Protein AF-A0ABD3C8X4-F1 (afdb_monomer)

Structure (mmCIF, N/CA/C/O backbone):
data_AF-A0ABD3C8X4-F1
#
_entry.id   AF-A0ABD3C8X4-F1
#
loop_
_atom_site.group_PDB
_atom_site.id
_atom_site.type_symbol
_atom_site.label_atom_id
_atom_site.label_alt_id
_atom_site.label_comp_id
_atom_site.label_asym_id
_atom_site.label_entity_id
_atom_site.label_seq_id
_atom_site.pdbx_PDB_ins_code
_atom_site.Cartn_x
_atom_site.Cartn_y
_atom_site.Cartn_z
_atom_site.occupancy
_atom_site.B_iso_or_equiv
_atom_site.auth_seq_id
_atom_site.auth_comp_id
_atom_site.auth_asym_id
_atom_site.auth_atom_id
_atom_site.pdbx_PDB_model_num
ATOM 1 N N . MET A 1 1 ? -15.526 -36.546 -41.611 1.00 39.72 1 MET A N 1
ATOM 2 C CA . MET A 1 1 ? -14.646 -37.709 -41.888 1.00 39.72 1 MET A CA 1
ATOM 3 C C . MET A 1 1 ? -13.532 -37.271 -42.832 1.00 39.72 1 MET A C 1
ATOM 5 O O . MET A 1 1 ? -13.665 -36.203 -43.408 1.00 39.72 1 MET A O 1
ATOM 9 N N . VAL A 1 2 ? -12.502 -38.110 -42.999 1.00 38.94 2 VAL A N 1
ATOM 10 C CA . VAL A 1 2 ? -11.299 -37.899 -43.833 1.00 38.94 2 VAL A CA 1
ATOM 11 C C . VAL A 1 2 ? -10.292 -36.884 -43.275 1.00 38.94 2 VAL A C 1
ATOM 13 O O . VAL A 1 2 ? -10.418 -35.677 -43.443 1.00 38.94 2 VAL A O 1
ATOM 16 N N . SER A 1 3 ? -9.233 -37.443 -42.691 1.00 33.84 3 SER A N 1
ATOM 17 C CA . SER A 1 3 ? -7.871 -36.890 -42.701 1.00 33.84 3 SER A CA 1
ATOM 18 C C . SER A 1 3 ? -7.003 -37.802 -43.598 1.00 33.84 3 SER A C 1
ATOM 20 O O . SER A 1 3 ? -7.493 -38.834 -44.058 1.00 33.84 3 SER A O 1
ATOM 22 N N . PRO A 1 4 ? -5.698 -37.522 -43.733 1.00 48.41 4 PRO A N 1
ATOM 23 C CA . PRO A 1 4 ? -5.059 -36.716 -44.772 1.00 48.41 4 PRO A CA 1
ATOM 24 C C . PRO A 1 4 ? -4.587 -37.585 -45.969 1.00 48.41 4 PRO A C 1
ATOM 26 O O . PRO A 1 4 ? -5.035 -38.717 -46.139 1.00 48.41 4 PRO A O 1
ATOM 29 N N . PRO A 1 5 ? -3.621 -37.107 -46.774 1.00 41.44 5 PRO A N 1
ATOM 30 C CA . PRO A 1 5 ? -2.381 -37.895 -46.843 1.00 41.44 5 PRO A CA 1
ATOM 31 C C . PRO A 1 5 ? -1.089 -37.061 -46.738 1.00 41.44 5 PRO A C 1
ATOM 33 O O . PRO A 1 5 ? -1.055 -35.875 -47.053 1.00 41.44 5 PRO A O 1
ATOM 36 N N . GLN A 1 6 ? 0.001 -37.715 -46.327 1.00 32.09 6 GLN A N 1
ATOM 37 C CA . GLN A 1 6 ? 1.368 -37.174 -46.374 1.00 32.09 6 GLN A CA 1
ATOM 38 C C . GLN A 1 6 ? 2.098 -37.582 -47.668 1.00 32.09 6 GLN A C 1
ATOM 40 O O . GLN A 1 6 ? 1.707 -38.539 -48.336 1.00 32.09 6 GLN A O 1
ATOM 45 N N . LYS A 1 7 ? 3.242 -36.942 -47.950 1.00 36.59 7 LYS A N 1
ATOM 46 C CA . LYS A 1 7 ? 4.326 -37.517 -48.766 1.00 36.59 7 LYS A CA 1
ATOM 47 C C . LYS A 1 7 ? 5.664 -37.442 -48.018 1.00 36.59 7 LYS A C 1
ATOM 49 O O . LYS A 1 7 ? 5.887 -36.526 -47.233 1.00 36.59 7 LYS A O 1
ATOM 54 N N . LYS A 1 8 ? 6.533 -38.428 -48.265 1.00 30.86 8 LYS A N 1
ATOM 55 C CA . LYS A 1 8 ? 7.880 -38.603 -47.688 1.00 30.86 8 LYS A CA 1
ATOM 56 C C . LYS A 1 8 ? 8.899 -38.881 -48.804 1.00 30.86 8 LYS A C 1
ATOM 58 O O . LYS A 1 8 ? 8.509 -39.432 -49.827 1.00 30.86 8 LYS A O 1
ATOM 63 N N . ALA A 1 9 ? 10.177 -38.633 -48.486 1.00 32.84 9 ALA A N 1
ATOM 64 C CA . ALA A 1 9 ? 11.399 -39.049 -49.200 1.00 32.84 9 ALA A CA 1
ATOM 65 C C . ALA A 1 9 ? 11.636 -38.450 -50.613 1.00 32.84 9 ALA A C 1
ATOM 67 O O . ALA A 1 9 ? 10.690 -38.135 -51.325 1.00 32.84 9 ALA A O 1
ATOM 68 N N . GLY A 1 10 ? 12.886 -38.275 -51.071 1.00 26.75 10 GLY A N 1
ATOM 69 C CA . GLY A 1 10 ? 14.173 -38.356 -50.348 1.00 26.75 10 GLY A CA 1
ATOM 70 C C . GLY A 1 10 ? 15.381 -38.685 -51.249 1.00 26.75 10 GLY A C 1
ATOM 71 O O . GLY A 1 10 ? 15.196 -39.320 -52.283 1.00 26.75 10 GLY A O 1
ATOM 72 N N . THR A 1 11 ? 16.607 -38.378 -50.777 1.00 25.50 11 THR A N 1
ATOM 73 C CA . THR A 1 11 ? 17.927 -38.812 -51.343 1.00 25.50 11 THR A CA 1
ATOM 74 C C . THR A 1 11 ? 18.277 -38.218 -52.741 1.00 25.50 11 THR A C 1
ATOM 76 O O . THR A 1 11 ? 17.381 -37.747 -53.428 1.00 25.50 11 THR A O 1
ATOM 79 N N . THR A 1 12 ? 19.529 -38.095 -53.234 1.00 28.03 12 THR A N 1
ATOM 80 C CA . THR A 1 12 ? 20.873 -38.575 -52.799 1.00 28.03 12 THR A CA 1
ATOM 81 C C . THR A 1 12 ? 22.020 -37.691 -53.369 1.00 28.03 12 THR A C 1
ATOM 83 O O . THR A 1 12 ? 21.928 -37.308 -54.526 1.00 28.03 12 THR A O 1
ATOM 86 N N . THR A 1 13 ? 23.102 -37.493 -52.591 1.00 26.25 13 THR A N 1
ATOM 87 C CA . THR A 1 13 ? 24.562 -37.467 -52.942 1.00 26.25 13 THR A CA 1
ATOM 88 C C . THR A 1 13 ? 25.177 -36.561 -54.044 1.00 26.25 13 THR A C 1
ATOM 90 O O . THR A 1 13 ? 24.629 -36.389 -55.124 1.00 26.25 13 THR A O 1
ATOM 93 N N . GLY A 1 14 ? 26.412 -36.083 -53.779 1.00 29.19 14 GLY A N 1
ATOM 94 C CA . GLY A 1 14 ? 27.345 -35.440 -54.731 1.00 29.19 14 GLY A CA 1
ATOM 95 C C . GLY A 1 14 ? 28.196 -34.331 -54.078 1.00 29.19 14 GLY A C 1
ATOM 96 O O . GLY A 1 14 ? 27.887 -33.158 -54.232 1.00 29.19 14 GLY A O 1
ATOM 97 N N . GLU A 1 15 ? 29.087 -34.621 -53.125 1.00 25.77 15 GLU A N 1
ATOM 98 C CA . GLU A 1 15 ? 30.525 -34.914 -53.341 1.00 25.77 15 GLU A CA 1
ATOM 99 C C . GLU A 1 15 ? 31.323 -33.897 -54.188 1.00 25.77 15 GLU A C 1
ATOM 101 O O . GLU A 1 15 ? 31.248 -33.881 -55.414 1.00 25.77 15 GLU A O 1
ATOM 106 N N . THR A 1 16 ? 32.216 -33.138 -53.538 1.00 31.73 16 THR A N 1
ATOM 107 C CA . THR A 1 16 ? 33.576 -32.834 -54.043 1.00 31.73 16 THR A CA 1
ATOM 108 C C . THR A 1 16 ? 34.483 -32.389 -52.881 1.00 31.73 16 THR A C 1
ATOM 110 O O . THR A 1 16 ? 33.986 -32.026 -51.817 1.00 31.73 16 THR A O 1
ATOM 113 N N . SER A 1 17 ? 35.809 -32.469 -53.049 1.00 28.47 17 SER A N 1
ATOM 114 C CA . SER A 1 17 ? 36.800 -32.354 -51.962 1.00 28.47 17 SER A CA 1
ATOM 115 C C . SER A 1 17 ? 37.916 -31.347 -52.270 1.00 28.47 17 SER A C 1
ATOM 117 O O . SER A 1 17 ? 38.268 -31.156 -53.433 1.00 28.47 17 SER A O 1
ATOM 119 N N . ALA A 1 18 ? 38.507 -30.755 -51.226 1.00 30.53 18 ALA A N 1
ATOM 120 C CA . ALA A 1 18 ? 39.785 -30.041 -51.275 1.00 30.53 18 ALA A CA 1
ATOM 121 C C . ALA A 1 18 ? 40.502 -30.129 -49.910 1.00 30.53 18 ALA A C 1
ATOM 123 O O . ALA A 1 18 ? 39.885 -29.887 -48.874 1.00 30.53 18 ALA A O 1
ATOM 124 N N . VAL A 1 19 ? 41.796 -30.480 -49.905 1.00 29.28 19 VAL A N 1
ATOM 125 C CA . VAL A 1 19 ? 42.615 -30.700 -48.692 1.00 29.28 19 VAL A CA 1
ATOM 126 C C . VAL A 1 19 ? 44.039 -30.165 -48.886 1.00 29.28 19 VAL A C 1
ATOM 128 O O . VAL A 1 19 ? 44.680 -30.507 -49.873 1.00 29.28 19 VAL A O 1
ATOM 131 N N . LEU A 1 20 ? 44.526 -29.398 -47.902 1.00 29.61 20 LEU A N 1
ATOM 132 C CA . LEU A 1 20 ? 45.904 -28.936 -47.624 1.00 29.61 20 LEU A CA 1
ATOM 133 C C . LEU A 1 20 ? 45.929 -28.621 -46.100 1.00 29.61 20 LEU A C 1
ATOM 135 O O . LEU A 1 20 ? 44.932 -28.101 -45.607 1.00 29.61 20 LEU A O 1
ATOM 139 N N . GLY A 1 21 ? 46.922 -28.924 -45.249 1.00 26.14 21 GLY A N 1
ATOM 140 C CA . GLY A 1 21 ? 48.323 -29.345 -45.439 1.00 26.14 21 GLY A CA 1
ATOM 141 C C . GLY A 1 21 ? 49.260 -28.126 -45.514 1.00 26.14 21 GLY A C 1
ATOM 142 O O . GLY A 1 21 ? 49.023 -27.284 -46.370 1.00 26.14 21 GLY A O 1
ATOM 143 N N . VAL A 1 22 ? 50.329 -27.938 -44.717 1.00 28.88 22 VAL A N 1
ATOM 144 C CA . VAL A 1 22 ? 51.009 -28.692 -43.615 1.00 28.88 22 VAL A CA 1
ATOM 145 C C . VAL A 1 22 ? 51.893 -27.671 -42.815 1.00 28.88 22 VAL A C 1
ATOM 147 O O . VAL A 1 22 ? 51.936 -26.520 -43.238 1.00 28.88 22 VAL A O 1
ATOM 150 N N . SER A 1 23 ? 52.632 -27.896 -41.707 1.00 29.44 23 SER A N 1
ATOM 151 C CA . SER A 1 23 ? 52.991 -29.030 -40.807 1.00 29.44 23 SER A CA 1
ATOM 152 C C . SER A 1 23 ? 53.651 -28.495 -39.504 1.00 29.44 23 SER A C 1
ATOM 154 O O . SER A 1 23 ? 54.233 -27.413 -39.532 1.00 29.44 23 SER A O 1
ATOM 156 N N . GLU A 1 24 ? 53.676 -29.268 -38.407 1.00 32.03 24 GLU A N 1
ATOM 157 C CA . GLU A 1 24 ? 54.537 -29.024 -37.216 1.00 32.03 24 GLU A CA 1
ATOM 158 C C . GLU A 1 24 ? 55.990 -29.531 -37.396 1.00 32.03 24 GLU A C 1
ATOM 160 O O . GLU A 1 24 ? 56.228 -30.394 -38.246 1.00 32.03 24 GLU A O 1
ATOM 165 N N . PRO A 1 25 ? 56.946 -29.084 -36.547 1.00 34.16 25 PRO A N 1
ATOM 166 C CA . PRO A 1 25 ? 57.976 -30.005 -36.033 1.00 34.16 25 PRO A CA 1
ATOM 167 C C . PRO A 1 25 ? 58.397 -29.799 -34.547 1.00 34.16 25 PRO A C 1
ATOM 169 O O . PRO A 1 25 ? 59.289 -29.024 -34.224 1.00 34.16 25 PRO A O 1
ATOM 172 N N . ASN A 1 26 ? 57.735 -30.554 -33.668 1.00 27.44 26 ASN A N 1
ATOM 173 C CA . ASN A 1 26 ? 58.174 -31.321 -32.478 1.00 27.44 26 ASN A CA 1
ATOM 174 C C . ASN A 1 26 ? 59.618 -31.234 -31.849 1.00 27.44 26 ASN A C 1
ATOM 176 O O . ASN A 1 26 ? 60.624 -31.188 -32.547 1.00 27.44 26 ASN A O 1
ATOM 180 N N . VAL A 1 27 ? 59.669 -31.482 -30.518 1.00 32.84 27 VAL A N 1
ATOM 181 C CA . VAL A 1 27 ? 60.781 -31.899 -29.594 1.00 32.84 27 VAL A CA 1
ATOM 182 C C . VAL A 1 27 ? 61.947 -30.935 -29.241 1.00 32.84 27 VAL A C 1
ATOM 184 O O . VAL A 1 27 ? 62.769 -30.613 -30.088 1.00 32.84 27 VAL A O 1
ATOM 187 N N . VAL A 1 28 ? 62.124 -30.625 -27.935 1.00 30.61 28 VAL A N 1
ATOM 188 C CA . VAL A 1 28 ? 63.294 -30.981 -27.060 1.00 30.61 28 VAL A CA 1
ATOM 189 C C . VAL A 1 28 ? 63.218 -30.302 -25.672 1.00 30.61 28 VAL A C 1
ATOM 191 O O . VAL A 1 28 ? 62.901 -29.124 -25.550 1.00 30.61 28 VAL A O 1
ATOM 194 N N . ALA A 1 29 ? 63.562 -31.061 -24.624 1.00 29.02 29 ALA A N 1
ATOM 195 C CA . ALA A 1 29 ? 63.853 -30.642 -23.240 1.00 29.02 29 ALA A CA 1
ATOM 196 C C . ALA A 1 29 ? 64.729 -31.745 -22.575 1.00 29.02 29 ALA A C 1
ATOM 198 O O . ALA A 1 29 ? 64.872 -32.801 -23.203 1.00 29.02 29 ALA A O 1
ATOM 199 N N . PRO A 1 30 ? 65.254 -31.622 -21.329 1.00 40.75 30 PRO A N 1
ATOM 200 C CA . PRO A 1 30 ? 65.302 -30.469 -20.409 1.00 40.75 30 PRO A CA 1
ATOM 201 C C . PRO A 1 30 ? 66.716 -30.179 -19.818 1.00 40.75 30 PRO A C 1
ATOM 203 O O . PRO A 1 30 ? 67.586 -31.043 -19.866 1.00 40.75 30 PRO A O 1
ATOM 206 N N . SER A 1 31 ? 66.906 -29.051 -19.107 1.00 29.66 31 SER A N 1
ATOM 207 C CA . SER A 1 31 ? 67.766 -29.008 -17.894 1.00 29.66 31 SER A CA 1
ATOM 208 C C . SER A 1 31 ? 67.660 -27.706 -17.072 1.00 29.66 31 SER A C 1
ATOM 210 O O . SER A 1 31 ? 68.007 -26.635 -17.554 1.00 29.66 31 SER A O 1
ATOM 212 N N . THR A 1 32 ? 67.267 -27.855 -15.805 1.00 32.66 32 THR A N 1
ATOM 213 C CA . THR A 1 32 ? 67.817 -27.205 -14.591 1.00 32.66 32 THR A CA 1
ATOM 214 C C . THR A 1 32 ? 68.312 -25.743 -14.639 1.00 32.66 32 THR A C 1
ATOM 216 O O . THR A 1 32 ? 69.424 -25.463 -15.077 1.00 32.66 32 THR A O 1
ATOM 219 N N . GLY A 1 33 ? 67.563 -24.849 -13.984 1.00 28.03 33 GLY A N 1
ATOM 220 C CA . GLY A 1 33 ? 67.981 -23.515 -13.526 1.00 28.03 33 GLY A CA 1
ATOM 221 C C . GLY A 1 33 ? 67.036 -23.043 -12.410 1.00 28.03 33 GLY A C 1
ATOM 222 O O . GLY A 1 33 ? 65.872 -23.444 -12.411 1.00 28.03 33 GLY A O 1
ATOM 223 N N . ALA A 1 34 ? 67.523 -22.281 -11.425 1.00 31.03 34 ALA A N 1
ATOM 224 C CA . ALA A 1 34 ? 66.772 -21.961 -10.203 1.00 31.03 34 ALA A CA 1
ATOM 225 C C . ALA A 1 34 ? 66.267 -20.507 -10.146 1.00 31.03 34 ALA A C 1
ATOM 227 O O . ALA A 1 34 ? 66.869 -19.617 -10.731 1.00 31.03 34 ALA A O 1
ATOM 228 N N . GLU A 1 35 ? 65.174 -20.331 -9.397 1.00 38.91 35 GLU A N 1
ATOM 229 C CA . GLU A 1 35 ? 64.702 -19.109 -8.725 1.00 38.91 35 GLU A CA 1
ATOM 230 C C . GLU A 1 35 ? 64.926 -17.737 -9.390 1.00 38.91 35 GLU A C 1
ATOM 232 O O . GLU A 1 35 ? 65.924 -17.072 -9.145 1.00 38.91 35 GLU A O 1
ATOM 237 N N . GLU A 1 36 ? 63.856 -17.198 -9.981 1.00 31.64 36 GLU A N 1
ATOM 238 C CA . GLU A 1 36 ? 63.389 -15.866 -9.575 1.00 31.64 36 GLU A CA 1
ATOM 239 C C . GLU A 1 36 ? 61.850 -15.842 -9.563 1.00 31.64 36 GLU A C 1
ATOM 241 O O . GLU A 1 36 ? 61.196 -16.189 -10.547 1.00 31.64 36 GLU A O 1
ATOM 246 N N . ARG A 1 37 ? 61.246 -15.505 -8.415 1.00 34.03 37 ARG A N 1
ATOM 247 C CA . ARG A 1 37 ? 59.791 -15.323 -8.280 1.00 34.03 37 ARG A CA 1
ATOM 248 C C . ARG A 1 37 ? 59.473 -13.833 -8.309 1.00 34.03 37 ARG A C 1
ATOM 250 O O . ARG A 1 37 ? 59.252 -13.232 -7.258 1.00 34.03 37 ARG A O 1
ATOM 257 N N . GLU A 1 38 ? 59.437 -13.245 -9.502 1.00 39.41 38 GLU A N 1
ATOM 258 C CA . GLU A 1 38 ? 58.856 -11.910 -9.651 1.00 39.41 38 GLU A CA 1
ATOM 259 C C . GLU A 1 38 ? 57.397 -11.912 -9.174 1.00 39.41 38 GLU A C 1
ATOM 261 O O . GLU A 1 38 ? 56.619 -12.837 -9.428 1.00 39.41 38 GLU A O 1
ATOM 266 N N . ASN A 1 39 ? 57.038 -10.880 -8.413 1.00 37.00 39 ASN A N 1
ATOM 267 C CA . ASN A 1 39 ? 55.759 -10.824 -7.721 1.00 37.00 39 ASN A CA 1
ATOM 268 C C . ASN A 1 39 ? 54.648 -10.415 -8.691 1.00 37.00 39 ASN A C 1
ATOM 270 O O . ASN A 1 39 ? 54.599 -9.262 -9.118 1.00 37.00 39 ASN A O 1
ATOM 274 N N . LEU A 1 40 ? 53.709 -11.326 -8.963 1.00 37.19 40 LEU A N 1
ATOM 275 C CA . LEU A 1 40 ? 52.413 -10.969 -9.544 1.00 37.19 40 LEU A CA 1
ATOM 276 C C . LEU A 1 40 ? 51.725 -9.940 -8.625 1.00 37.19 40 LEU A C 1
ATOM 278 O O . LEU A 1 40 ? 51.455 -10.260 -7.462 1.00 37.19 40 LEU A O 1
ATOM 282 N N . PRO A 1 41 ? 51.461 -8.707 -9.093 1.00 36.91 41 PRO A N 1
ATOM 283 C CA . PRO A 1 41 ? 50.957 -7.660 -8.225 1.00 36.91 41 PRO A CA 1
ATOM 284 C C . PRO A 1 41 ? 49.465 -7.846 -7.951 1.00 36.91 41 PRO A C 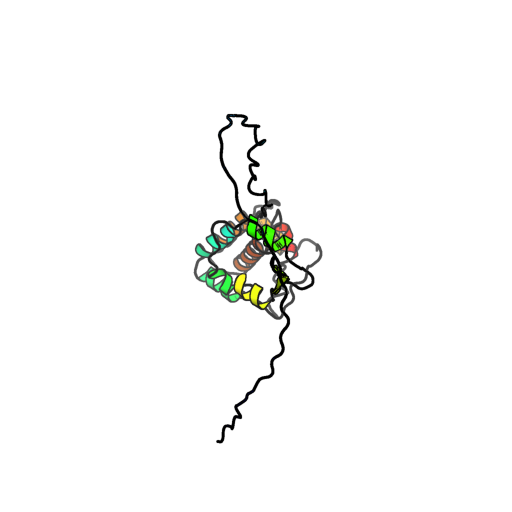1
ATOM 286 O O . PRO A 1 41 ? 48.641 -7.666 -8.839 1.00 36.91 41 PRO A O 1
ATOM 289 N N . VAL A 1 42 ? 49.162 -8.082 -6.673 1.00 41.88 42 VAL A N 1
ATOM 290 C CA . VAL A 1 42 ? 47.869 -7.836 -6.016 1.00 41.88 42 VAL A CA 1
ATOM 291 C C . VAL A 1 42 ? 46.689 -8.665 -6.540 1.00 41.88 42 VAL A C 1
ATOM 293 O O . VAL A 1 42 ? 46.173 -8.468 -7.634 1.00 41.88 42 VAL A O 1
ATOM 296 N N . ASP A 1 43 ? 46.191 -9.528 -5.652 1.00 40.97 43 ASP A N 1
ATOM 297 C CA . ASP A 1 43 ? 44.842 -10.095 -5.686 1.00 40.97 43 ASP A CA 1
ATOM 298 C C . ASP A 1 43 ? 43.807 -9.005 -6.025 1.00 40.97 43 ASP A C 1
ATOM 300 O O . ASP A 1 43 ? 43.504 -8.140 -5.194 1.00 40.97 43 ASP A O 1
ATOM 304 N N . VAL A 1 44 ? 43.295 -9.012 -7.265 1.00 40.22 44 VAL A N 1
ATOM 305 C CA . VAL A 1 44 ? 42.207 -8.120 -7.687 1.00 40.22 44 VAL A CA 1
ATOM 306 C C . VAL A 1 44 ? 40.938 -8.628 -7.029 1.00 40.22 44 VAL A C 1
ATOM 308 O O . VAL A 1 44 ? 40.129 -9.352 -7.610 1.00 40.22 44 VAL A O 1
ATOM 311 N N . LYS A 1 45 ? 40.786 -8.211 -5.777 1.00 36.41 45 LYS A N 1
ATOM 312 C CA . LYS A 1 45 ? 39.595 -8.379 -4.973 1.00 36.41 45 LYS A CA 1
ATOM 313 C C . LYS A 1 45 ? 38.450 -7.650 -5.673 1.00 36.41 45 LYS A C 1
ATOM 315 O O . LYS A 1 45 ? 38.247 -6.453 -5.473 1.00 36.41 45 LYS A O 1
ATOM 320 N N . VAL A 1 46 ? 37.721 -8.383 -6.513 1.00 45.56 46 VAL A N 1
ATOM 321 C CA . VAL A 1 46 ? 36.451 -7.942 -7.091 1.00 45.56 46 VAL A CA 1
ATOM 322 C C . VAL A 1 46 ? 35.469 -7.805 -5.931 1.00 45.56 46 VAL A C 1
ATOM 324 O O . VAL A 1 46 ? 34.802 -8.762 -5.537 1.00 45.56 46 VAL A O 1
ATOM 327 N N . GLU A 1 47 ? 35.442 -6.614 -5.329 1.00 45.34 47 GLU A N 1
ATOM 328 C CA . GLU A 1 47 ? 34.377 -6.200 -4.420 1.00 45.34 47 GLU A CA 1
ATOM 329 C C . GLU A 1 47 ? 33.046 -6.452 -5.141 1.00 45.34 47 GLU A C 1
ATOM 331 O O . GLU A 1 47 ? 32.845 -5.910 -6.229 1.00 45.34 47 GLU A O 1
ATOM 336 N N . PRO A 1 48 ? 32.161 -7.312 -4.606 1.00 49.66 48 PRO A N 1
ATOM 337 C CA . PRO A 1 48 ? 31.004 -7.794 -5.347 1.00 49.66 48 PRO A CA 1
ATOM 338 C C . PRO A 1 48 ? 30.063 -6.624 -5.617 1.00 49.66 48 PRO A C 1
ATOM 340 O O . PRO A 1 48 ? 29.466 -6.091 -4.676 1.00 49.66 48 PRO A O 1
ATOM 343 N N . ASP A 1 49 ? 29.960 -6.241 -6.895 1.00 53.44 49 ASP A N 1
ATOM 344 C CA . ASP A 1 49 ? 29.571 -4.896 -7.318 1.00 53.44 49 ASP A CA 1
ATOM 345 C C . ASP A 1 49 ? 28.423 -4.292 -6.504 1.00 53.44 49 ASP A C 1
ATOM 347 O O . ASP A 1 49 ? 27.383 -4.917 -6.223 1.00 53.44 49 ASP A O 1
ATOM 351 N N . ALA A 1 50 ? 28.613 -3.018 -6.154 1.00 64.31 50 ALA A N 1
ATOM 352 C CA . ALA A 1 50 ? 27.711 -2.222 -5.330 1.00 64.31 50 ALA A CA 1
ATOM 353 C C . ALA A 1 50 ? 26.425 -1.808 -6.079 1.00 64.31 50 ALA A C 1
ATOM 355 O O . ALA A 1 50 ? 25.970 -0.671 -5.960 1.00 64.31 50 ALA A O 1
ATOM 356 N N . LEU A 1 51 ? 25.834 -2.761 -6.817 1.00 63.41 51 LEU A N 1
ATOM 357 C CA . LEU A 1 51 ? 24.492 -2.745 -7.394 1.00 63.41 51 LEU A CA 1
ATOM 358 C C . LEU A 1 51 ? 23.544 -1.964 -6.476 1.00 63.41 51 LEU A C 1
ATOM 360 O O . LEU A 1 51 ? 23.320 -2.407 -5.335 1.00 63.41 51 LEU A O 1
ATOM 364 N N . PRO A 1 52 ? 23.018 -0.812 -6.936 1.00 81.25 52 PRO A N 1
ATOM 365 C CA . PRO A 1 52 ? 22.167 0.031 -6.120 1.00 81.25 52 PRO A CA 1
ATOM 366 C C . PRO A 1 52 ? 20.951 -0.735 -5.593 1.00 81.25 52 PRO A C 1
ATOM 368 O O . PRO A 1 52 ? 20.499 -1.728 -6.161 1.00 81.25 52 PRO A O 1
ATOM 371 N N . SER A 1 53 ? 20.426 -0.286 -4.455 1.00 82.50 53 SER A N 1
ATOM 372 C CA . SER A 1 53 ? 19.298 -0.933 -3.783 1.00 82.50 53 SER A CA 1
ATOM 373 C C . SER A 1 53 ? 18.108 0.011 -3.709 1.00 82.50 53 SER A C 1
ATOM 375 O O . SER A 1 53 ? 18.210 1.135 -3.210 1.00 82.50 53 SER A O 1
ATOM 377 N N . LEU A 1 54 ? 16.952 -0.457 -4.184 1.00 81.00 54 LEU A N 1
ATOM 378 C CA . LEU A 1 54 ? 15.719 0.317 -4.143 1.00 81.00 54 LEU A CA 1
ATOM 379 C C . LEU A 1 54 ? 15.267 0.527 -2.689 1.00 81.00 54 LEU A C 1
ATOM 381 O O . LEU A 1 54 ? 14.886 -0.416 -1.994 1.00 81.00 54 LEU A O 1
ATOM 385 N N . ARG A 1 55 ? 15.259 1.784 -2.233 1.00 71.25 55 ARG A N 1
ATOM 386 C CA . ARG A 1 55 ? 14.727 2.168 -0.917 1.00 71.25 55 ARG A CA 1
ATOM 387 C C . ARG A 1 55 ? 13.264 2.595 -1.023 1.00 71.25 55 ARG A C 1
ATOM 389 O O . ARG A 1 55 ? 12.976 3.783 -1.172 1.00 71.25 55 ARG A O 1
ATOM 396 N N . SER A 1 56 ? 12.331 1.652 -0.874 1.00 66.38 56 SER A N 1
ATOM 397 C CA . SER A 1 56 ? 10.937 2.030 -0.603 1.00 66.38 56 SER A CA 1
ATOM 398 C C . SER A 1 56 ? 10.840 2.768 0.737 1.00 66.38 56 SER A C 1
ATOM 400 O O . SER A 1 56 ? 11.449 2.361 1.728 1.00 66.38 56 SER A O 1
ATOM 402 N N . ARG A 1 57 ? 10.065 3.859 0.781 1.00 61.53 57 ARG A N 1
ATOM 403 C CA . ARG A 1 57 ? 9.861 4.654 2.008 1.00 61.53 57 ARG A CA 1
ATOM 404 C C . ARG A 1 57 ? 8.719 4.113 2.868 1.00 61.53 57 ARG A C 1
ATOM 406 O O . ARG A 1 57 ? 8.709 4.350 4.074 1.00 61.53 57 ARG A O 1
ATOM 413 N N . ASN A 1 58 ? 7.768 3.415 2.246 1.00 64.12 58 ASN A N 1
ATOM 414 C CA . ASN A 1 58 ? 6.575 2.865 2.880 1.00 64.12 58 ASN A CA 1
ATOM 415 C C . ASN A 1 58 ? 6.618 1.331 2.780 1.00 64.12 58 ASN A C 1
ATOM 417 O O . ASN A 1 58 ? 6.847 0.755 1.716 1.00 64.12 58 ASN A O 1
ATOM 421 N N . SER A 1 59 ? 6.459 0.656 3.919 1.00 68.56 59 SER A N 1
ATOM 422 C CA . SER A 1 59 ? 6.609 -0.798 4.004 1.00 68.56 59 SER A CA 1
ATOM 423 C C . SER A 1 59 ? 5.348 -1.492 3.498 1.00 68.56 59 SER A C 1
ATOM 425 O O . SER A 1 59 ? 4.331 -1.500 4.189 1.00 68.56 59 SER A O 1
ATOM 427 N N . TRP A 1 60 ? 5.438 -2.125 2.325 1.00 75.25 60 TRP A N 1
ATOM 428 C CA . TRP A 1 60 ? 4.372 -2.971 1.773 1.00 75.25 60 TRP A CA 1
ATOM 429 C C . TRP A 1 60 ? 3.942 -4.038 2.786 1.00 75.25 60 TRP A C 1
ATOM 431 O O . TRP A 1 60 ? 2.754 -4.182 3.065 1.00 75.25 60 TRP A O 1
ATOM 441 N N . ALA A 1 61 ? 4.908 -4.696 3.436 1.00 79.06 61 ALA A N 1
ATOM 442 C CA . ALA A 1 61 ? 4.650 -5.666 4.498 1.00 79.06 61 ALA A CA 1
ATOM 443 C C . ALA A 1 61 ? 3.778 -5.100 5.639 1.00 79.06 61 ALA A C 1
ATOM 445 O O . ALA A 1 61 ? 2.939 -5.820 6.163 1.00 79.06 61 ALA A O 1
ATOM 446 N N . ALA A 1 62 ? 3.892 -3.814 5.999 1.00 80.81 62 ALA A N 1
ATOM 447 C CA . ALA A 1 62 ? 3.034 -3.222 7.031 1.00 80.81 62 ALA A CA 1
ATOM 448 C C . ALA A 1 62 ? 1.552 -3.135 6.616 1.00 80.81 62 ALA A C 1
ATOM 450 O O . ALA A 1 62 ? 0.685 -3.211 7.485 1.00 80.81 62 ALA A O 1
ATOM 451 N N . LEU A 1 63 ? 1.254 -3.007 5.316 1.00 85.56 63 LEU A N 1
ATOM 452 C CA . LEU A 1 63 ? -0.108 -3.150 4.797 1.00 85.56 63 LEU A CA 1
ATOM 453 C C . LEU A 1 63 ? -0.528 -4.624 4.823 1.00 85.56 63 LEU A C 1
ATOM 455 O O . LEU A 1 63 ? -1.528 -4.951 5.454 1.00 85.56 63 LEU A O 1
ATOM 459 N N . PHE A 1 64 ? 0.247 -5.517 4.203 1.00 86.44 64 PHE A N 1
ATOM 460 C CA . PHE A 1 64 ? -0.139 -6.925 4.045 1.00 86.44 64 PHE A CA 1
ATOM 461 C C . PHE A 1 64 ? -0.271 -7.693 5.365 1.00 86.44 64 PHE A C 1
ATOM 463 O O . PHE A 1 64 ? -1.186 -8.501 5.486 1.00 86.44 64 PHE A O 1
ATOM 470 N N . GLN A 1 65 ? 0.547 -7.405 6.384 1.00 86.50 65 GLN A N 1
ATOM 471 C CA . GLN A 1 65 ? 0.332 -7.967 7.724 1.00 86.50 65 GLN A CA 1
ATOM 472 C C . GLN A 1 65 ? -1.001 -7.474 8.317 1.00 86.50 65 GLN A C 1
ATOM 474 O O . GLN A 1 65 ? -1.791 -8.285 8.782 1.00 86.50 65 GLN A O 1
ATOM 479 N N . SER A 1 66 ? -1.347 -6.187 8.166 1.00 87.81 66 SER A N 1
ATOM 480 C CA . SER A 1 66 ? -2.652 -5.682 8.631 1.00 87.81 66 SER A CA 1
ATOM 481 C C . SER A 1 66 ? -3.862 -6.263 7.881 1.00 87.81 66 SER A C 1
ATOM 483 O O . SER A 1 66 ? -4.965 -6.256 8.416 1.00 87.81 66 SER A O 1
ATOM 485 N N . LEU A 1 67 ? -3.681 -6.823 6.675 1.00 89.00 67 LEU A N 1
ATOM 486 C CA . LEU A 1 67 ? -4.728 -7.573 5.956 1.00 89.00 67 LEU A CA 1
ATOM 487 C C . LEU A 1 67 ? -4.905 -9.018 6.469 1.00 89.00 67 LEU A C 1
ATOM 489 O O . LEU A 1 67 ? -5.874 -9.692 6.100 1.00 89.00 67 LEU A O 1
ATOM 493 N N . LYS A 1 68 ? -4.003 -9.481 7.344 1.00 88.75 68 LYS A N 1
ATOM 494 C CA . LYS A 1 68 ? -4.159 -10.699 8.154 1.00 88.75 68 LYS A CA 1
ATOM 495 C C . LYS A 1 68 ? -4.874 -10.401 9.485 1.00 88.75 68 LYS A C 1
ATOM 497 O O . LYS A 1 68 ? -5.528 -11.291 10.013 1.00 88.75 68 LYS A O 1
ATOM 502 N N . ASP A 1 69 ? -4.837 -9.146 9.950 1.00 90.44 69 ASP A N 1
ATOM 503 C CA . ASP A 1 69 ? -5.472 -8.674 11.196 1.00 90.44 69 ASP A CA 1
ATOM 504 C C . ASP A 1 69 ? -6.940 -8.198 11.045 1.00 90.44 69 ASP A C 1
ATOM 506 O O . ASP A 1 69 ? -7.610 -7.949 12.049 1.00 90.44 69 ASP A O 1
ATOM 510 N N . ILE A 1 70 ? -7.459 -8.019 9.820 1.00 92.62 70 ILE A N 1
ATOM 511 C CA . ILE A 1 70 ? -8.852 -7.574 9.598 1.00 92.62 70 ILE A CA 1
ATOM 512 C C . ILE A 1 70 ? -9.885 -8.684 9.845 1.00 92.62 70 ILE A C 1
ATOM 514 O O . ILE A 1 70 ? -9.680 -9.842 9.482 1.00 92.62 70 ILE A O 1
ATOM 518 N N . ASN A 1 71 ? -11.042 -8.301 10.392 1.00 94.62 71 ASN A N 1
ATOM 519 C CA . ASN A 1 71 ? -12.170 -9.206 10.636 1.00 94.62 71 ASN A CA 1
ATOM 520 C C . ASN A 1 71 ? -12.949 -9.554 9.347 1.00 94.62 71 ASN A C 1
ATOM 522 O O . ASN A 1 71 ? -12.748 -8.941 8.298 1.00 94.62 71 ASN A O 1
ATOM 526 N N . ASP A 1 72 ? -13.886 -10.506 9.416 1.00 95.75 72 ASP A N 1
ATOM 527 C CA . ASP A 1 72 ? -14.645 -10.958 8.238 1.00 95.75 72 ASP A CA 1
ATOM 528 C C . ASP A 1 72 ? -15.537 -9.883 7.595 1.00 95.75 72 ASP A C 1
ATOM 530 O O . ASP A 1 72 ? -15.700 -9.876 6.375 1.00 95.75 72 ASP A O 1
ATOM 534 N N . VAL A 1 73 ? -16.066 -8.930 8.371 1.00 95.81 73 VAL A N 1
ATOM 535 C CA . VAL A 1 73 ? -16.883 -7.813 7.851 1.00 95.81 73 VAL A CA 1
ATOM 536 C C . VAL A 1 73 ? -16.010 -6.846 7.046 1.00 95.81 73 VAL A C 1
ATOM 538 O O . VAL A 1 73 ? -16.351 -6.458 5.930 1.00 95.81 73 VAL A O 1
ATOM 541 N N . GLN A 1 74 ? -14.835 -6.511 7.579 1.00 95.25 74 GLN A N 1
ATOM 542 C CA . GLN A 1 74 ? -13.795 -5.740 6.900 1.00 95.25 74 GLN A CA 1
ATOM 543 C C . GLN A 1 74 ? -13.277 -6.482 5.656 1.00 95.25 74 GLN A C 1
ATOM 545 O O . GLN A 1 74 ? -13.135 -5.885 4.590 1.00 95.25 74 GLN A O 1
ATOM 550 N N . ARG A 1 75 ? -13.055 -7.798 5.755 1.00 95.06 75 ARG A N 1
ATOM 551 C CA . ARG A 1 75 ? -12.637 -8.667 4.647 1.00 95.06 75 ARG A CA 1
ATOM 552 C C . ARG A 1 75 ? -13.695 -8.732 3.541 1.00 95.06 75 ARG A C 1
ATOM 554 O O . ARG A 1 75 ? -13.330 -8.708 2.366 1.00 95.06 75 ARG A O 1
ATOM 561 N N . ASN A 1 76 ? -14.987 -8.748 3.877 1.00 95.19 76 ASN A N 1
ATOM 562 C CA . ASN A 1 76 ? -16.059 -8.644 2.885 1.00 95.19 76 ASN A CA 1
ATOM 563 C C . ASN A 1 76 ? -16.089 -7.258 2.235 1.00 95.19 76 ASN A C 1
ATOM 565 O O . ASN A 1 76 ? -16.096 -7.165 1.013 1.00 95.19 76 ASN A O 1
ATOM 569 N N . ALA A 1 77 ? -15.969 -6.188 3.024 1.00 93.69 77 ALA A N 1
ATOM 570 C CA . ALA A 1 77 ? -15.896 -4.821 2.513 1.00 93.69 77 ALA A CA 1
ATOM 571 C C . ALA A 1 77 ? -14.714 -4.591 1.545 1.00 93.69 77 ALA A C 1
ATOM 573 O O . ALA A 1 77 ? -14.853 -3.804 0.609 1.00 93.69 77 ALA A O 1
ATOM 574 N N . VAL A 1 78 ? -13.577 -5.280 1.724 1.00 92.50 78 VAL A N 1
ATOM 575 C CA . VAL A 1 78 ? -12.450 -5.276 0.765 1.00 92.50 78 VAL A CA 1
ATOM 576 C C . VAL A 1 78 ? -12.796 -6.028 -0.529 1.00 92.50 78 VAL A C 1
ATOM 578 O O . VAL A 1 78 ? -12.488 -5.530 -1.612 1.00 92.50 78 VAL A O 1
ATOM 581 N N . ARG A 1 79 ? -13.484 -7.178 -0.445 1.00 92.44 79 ARG A N 1
ATOM 582 C CA . ARG A 1 79 ? -13.974 -7.931 -1.620 1.00 92.44 79 ARG A CA 1
ATOM 583 C C . ARG A 1 79 ? -15.024 -7.148 -2.414 1.00 92.44 79 ARG A C 1
ATOM 585 O O . ARG A 1 79 ? -14.935 -7.100 -3.633 1.00 92.44 79 ARG A O 1
ATOM 592 N N . GLU A 1 80 ? -15.962 -6.490 -1.733 1.00 90.44 80 GLU A N 1
ATOM 593 C CA . GLU A 1 80 ? -16.986 -5.613 -2.329 1.00 90.44 80 GLU A CA 1
ATOM 594 C C . GLU A 1 80 ? -16.388 -4.437 -3.115 1.00 90.44 80 GLU A C 1
ATOM 596 O O . GLU A 1 80 ? -16.999 -3.961 -4.062 1.00 90.44 80 GLU A O 1
ATOM 601 N 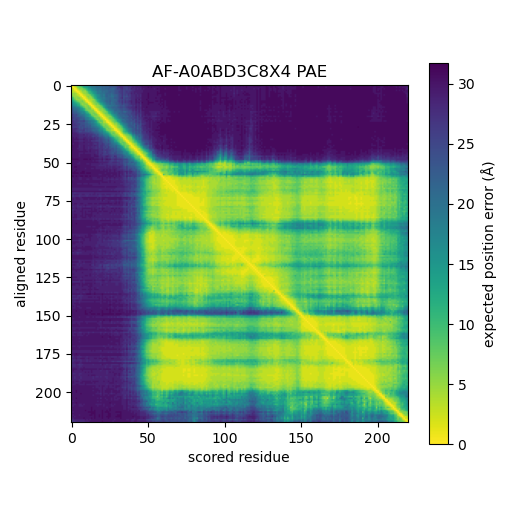N . MET A 1 81 ? -15.203 -3.954 -2.728 1.00 87.38 81 MET A N 1
ATOM 602 C CA . MET A 1 81 ? -14.472 -2.916 -3.466 1.00 87.38 81 MET A CA 1
ATOM 603 C C . MET A 1 81 ? -13.627 -3.477 -4.627 1.00 87.38 81 MET A C 1
ATOM 605 O O . MET A 1 81 ? -12.843 -2.740 -5.210 1.00 87.38 81 MET A O 1
ATOM 609 N N . GLY A 1 82 ? -13.712 -4.776 -4.930 1.00 87.38 82 GLY A N 1
ATOM 610 C CA . GLY A 1 82 ? -12.946 -5.432 -5.995 1.00 87.38 82 GLY A CA 1
ATOM 611 C C . GLY A 1 82 ? -11.516 -5.846 -5.617 1.00 87.38 82 GLY A C 1
ATOM 612 O O . GLY A 1 82 ? -10.960 -6.740 -6.247 1.00 87.38 82 GLY A O 1
ATOM 613 N N . PHE A 1 83 ? -10.950 -5.331 -4.520 1.00 89.00 83 PHE A N 1
ATOM 614 C CA . PHE A 1 83 ? -9.607 -5.681 -4.013 1.00 89.00 83 PHE A CA 1
ATOM 615 C C . PHE A 1 83 ? -9.543 -7.068 -3.337 1.00 89.00 83 PHE A C 1
ATOM 617 O O . PHE A 1 83 ? -8.722 -7.320 -2.454 1.00 89.00 83 PHE A O 1
ATOM 624 N N . GLY A 1 84 ? -10.425 -7.992 -3.728 1.00 89.12 84 GLY A N 1
ATOM 625 C CA . GLY A 1 84 ? -10.547 -9.320 -3.129 1.00 89.12 84 GLY A CA 1
ATOM 626 C C . GLY A 1 84 ? -9.293 -10.186 -3.283 1.00 89.12 84 GLY A C 1
ATOM 627 O O . GLY A 1 84 ? -9.043 -11.030 -2.427 1.00 89.12 84 GLY A O 1
ATOM 628 N N . LEU A 1 85 ? -8.491 -9.953 -4.327 1.00 88.00 85 LEU A N 1
ATOM 629 C CA . LEU A 1 85 ? -7.217 -10.640 -4.571 1.00 88.00 85 LEU A CA 1
ATOM 630 C C . LEU A 1 85 ? -6.102 -10.180 -3.614 1.00 88.00 85 LEU A C 1
ATOM 632 O O . LEU A 1 85 ? -5.325 -11.010 -3.146 1.00 88.00 85 LEU A O 1
ATOM 636 N N . LEU A 1 86 ? -6.084 -8.895 -3.228 1.00 88.00 86 LEU A N 1
ATOM 637 C CA . LEU A 1 86 ? -5.113 -8.313 -2.283 1.00 88.00 86 LEU A CA 1
ATOM 638 C C . LEU A 1 86 ? -5.097 -9.044 -0.921 1.00 88.00 86 LEU A C 1
ATOM 640 O O . LEU A 1 86 ? -4.097 -9.035 -0.208 1.00 88.00 86 LEU A O 1
ATOM 644 N N . LEU A 1 87 ? -6.204 -9.709 -0.574 1.00 88.62 87 LEU A N 1
ATOM 645 C CA . LEU A 1 87 ? -6.401 -10.502 0.646 1.00 88.62 87 LEU A CA 1
ATOM 646 C C . LEU A 1 87 ? -5.717 -11.881 0.647 1.00 88.62 87 LEU A C 1
ATOM 648 O O . LEU A 1 87 ? -5.758 -12.559 1.681 1.00 88.62 87 LEU A O 1
ATOM 652 N N . TYR A 1 88 ? -5.171 -12.307 -0.496 1.00 85.81 88 TYR A N 1
ATOM 653 C CA . TYR A 1 88 ? -4.488 -13.592 -0.693 1.00 85.81 88 TYR A CA 1
ATOM 654 C C . TYR A 1 88 ? -3.024 -13.433 -1.138 1.00 85.81 88 TYR A C 1
ATOM 656 O O . TYR A 1 88 ? -2.305 -14.427 -1.202 1.00 85.81 88 TYR A O 1
ATOM 664 N N . LEU A 1 89 ? -2.568 -12.207 -1.419 1.00 79.88 89 LEU A N 1
ATOM 665 C CA . LEU A 1 89 ? -1.163 -11.929 -1.715 1.00 79.88 89 LEU A CA 1
ATOM 666 C C . LEU A 1 89 ? -0.315 -12.109 -0.450 1.00 79.88 89 LEU A C 1
ATOM 668 O O . LEU A 1 89 ? -0.368 -11.285 0.468 1.00 79.88 89 LEU A O 1
ATOM 672 N N . ASP A 1 90 ? 0.500 -13.163 -0.406 1.00 72.56 90 ASP A N 1
ATOM 673 C CA . ASP A 1 90 ? 1.501 -13.314 0.647 1.00 72.56 90 ASP A CA 1
ATOM 674 C C . ASP A 1 90 ? 2.747 -12.495 0.297 1.00 72.56 90 ASP A C 1
ATOM 676 O O . ASP A 1 90 ? 3.639 -12.930 -0.431 1.00 72.56 90 ASP A O 1
ATOM 680 N N . ALA A 1 91 ? 2.774 -11.249 0.770 1.00 67.88 91 ALA A N 1
ATOM 681 C CA . ALA A 1 91 ? 3.895 -10.358 0.514 1.00 67.88 91 ALA A CA 1
ATOM 682 C C . ALA A 1 91 ? 5.169 -10.863 1.219 1.00 67.88 91 ALA A C 1
ATOM 684 O O . ALA A 1 91 ? 5.138 -11.087 2.437 1.00 67.88 91 ALA A O 1
ATOM 685 N N . PRO A 1 92 ? 6.307 -10.980 0.506 1.00 68.00 92 PRO A N 1
ATOM 686 C CA . PRO A 1 92 ? 7.557 -11.401 1.117 1.00 68.00 92 PRO A CA 1
ATOM 687 C C . PRO A 1 92 ? 7.952 -10.424 2.228 1.00 68.00 92 PRO A C 1
ATOM 689 O O . PRO A 1 92 ? 7.844 -9.203 2.082 1.00 68.00 92 PRO A O 1
ATOM 692 N N . LYS A 1 93 ? 8.427 -10.977 3.350 1.00 67.69 93 LYS A N 1
ATOM 693 C CA . LYS A 1 93 ? 8.821 -10.225 4.556 1.00 67.69 93 LYS A CA 1
ATOM 694 C C . LYS A 1 93 ? 9.778 -9.070 4.237 1.00 67.69 93 LYS A C 1
ATOM 696 O O . LYS A 1 93 ? 9.684 -8.005 4.846 1.00 67.69 93 LYS A O 1
ATOM 701 N N . GLU A 1 94 ? 10.674 -9.293 3.280 1.00 70.50 94 GLU A N 1
ATOM 702 C CA . GLU A 1 94 ? 11.676 -8.353 2.791 1.00 70.50 94 GLU A CA 1
ATOM 703 C C . GLU A 1 94 ? 11.671 -8.397 1.252 1.00 70.50 94 GLU A C 1
ATOM 705 O O . GLU A 1 94 ? 11.673 -9.475 0.659 1.00 70.50 94 GLU A O 1
ATOM 710 N N . LEU A 1 95 ? 11.634 -7.230 0.596 1.00 76.81 95 LEU A N 1
ATOM 711 C CA . LEU A 1 95 ? 11.733 -7.136 -0.866 1.00 76.81 95 LEU A CA 1
ATOM 712 C C . LEU A 1 95 ? 13.206 -7.258 -1.295 1.00 76.81 95 LEU A C 1
ATOM 714 O O . LEU A 1 95 ? 14.063 -6.646 -0.651 1.00 76.81 95 LEU A O 1
ATOM 718 N N . PRO A 1 96 ? 13.528 -7.973 -2.390 1.00 84.81 96 PRO A N 1
ATOM 719 C CA . PRO A 1 96 ? 14.899 -8.122 -2.876 1.00 84.81 96 PRO A CA 1
ATOM 720 C C . PRO A 1 96 ? 15.381 -6.821 -3.543 1.00 84.81 96 PRO A C 1
ATOM 722 O O . PRO A 1 96 ? 15.378 -6.682 -4.761 1.00 84.81 96 PRO A O 1
ATOM 725 N N . THR A 1 97 ? 15.797 -5.840 -2.739 1.00 85.50 97 THR A N 1
ATOM 726 C CA . THR A 1 97 ? 16.004 -4.439 -3.165 1.00 85.50 97 THR A CA 1
ATOM 727 C C . THR A 1 97 ? 16.996 -4.236 -4.316 1.00 85.50 97 THR A C 1
ATOM 729 O O . THR A 1 97 ? 16.818 -3.282 -5.073 1.00 85.50 97 THR A O 1
ATOM 732 N N . LYS A 1 98 ? 18.001 -5.112 -4.481 1.00 89.25 98 LYS A N 1
ATOM 733 C CA . LYS A 1 98 ? 18.899 -5.124 -5.655 1.00 89.25 98 LYS A CA 1
ATOM 734 C C . LYS A 1 98 ? 18.175 -5.569 -6.935 1.00 89.25 98 LYS A C 1
ATOM 736 O O . LYS A 1 98 ? 18.326 -4.927 -7.966 1.00 89.25 98 LYS A O 1
ATOM 741 N N . LEU A 1 99 ? 17.344 -6.615 -6.864 1.00 88.31 99 LEU A N 1
ATOM 742 C CA . LEU A 1 99 ? 16.513 -7.065 -7.990 1.00 88.31 99 LEU A CA 1
ATOM 743 C C . LEU A 1 99 ? 15.451 -6.013 -8.337 1.00 88.31 99 LEU A C 1
ATOM 745 O O . LEU A 1 99 ? 15.268 -5.699 -9.504 1.00 88.31 99 LEU A O 1
ATOM 749 N N . CYS A 1 100 ? 14.804 -5.409 -7.335 1.00 87.88 100 CYS A N 1
ATOM 750 C CA . CYS A 1 100 ? 13.849 -4.323 -7.565 1.00 87.88 100 CYS A CA 1
ATOM 751 C C . CYS A 1 100 ? 14.500 -3.075 -8.186 1.00 87.88 100 CYS A C 1
ATOM 753 O O . CYS A 1 100 ? 13.829 -2.358 -8.918 1.00 87.88 100 CYS A O 1
ATOM 755 N N . TYR A 1 101 ? 15.782 -2.805 -7.906 1.00 90.12 101 TYR A N 1
ATOM 756 C CA . TYR A 1 101 ? 16.526 -1.759 -8.609 1.00 90.12 101 TYR A CA 1
ATOM 757 C C . TYR A 1 101 ? 16.803 -2.170 -10.060 1.00 90.12 101 TYR A C 1
ATOM 759 O O . TYR A 1 101 ? 16.406 -1.451 -10.968 1.00 90.12 101 TYR A O 1
ATOM 767 N N . TRP A 1 102 ? 17.401 -3.347 -10.282 1.00 92.44 102 TRP A N 1
ATOM 768 C CA . TRP A 1 102 ? 17.730 -3.845 -11.623 1.00 92.44 102 TRP A CA 1
ATOM 769 C C . TRP A 1 102 ? 16.503 -3.918 -12.550 1.00 92.44 102 TRP A C 1
ATOM 771 O O . TRP A 1 102 ? 16.590 -3.503 -13.701 1.00 92.44 102 TRP A O 1
ATOM 781 N N . LEU A 1 103 ? 15.345 -4.354 -12.038 1.00 91.69 103 LEU A N 1
ATOM 782 C CA . LEU A 1 103 ? 14.083 -4.375 -12.787 1.00 91.69 103 LEU A CA 1
ATOM 783 C C . LEU A 1 103 ? 13.657 -2.980 -13.270 1.00 91.69 103 LEU A C 1
ATOM 785 O O . LEU A 1 103 ? 13.188 -2.859 -14.392 1.00 91.69 103 LEU A O 1
ATOM 789 N N . LEU A 1 104 ? 13.823 -1.939 -12.446 1.00 89.62 104 LEU A N 1
ATOM 790 C CA . LEU A 1 104 ? 13.485 -0.556 -12.814 1.00 89.62 104 LEU A CA 1
ATOM 791 C C . LEU A 1 104 ? 14.524 0.068 -13.757 1.00 89.62 104 LEU A C 1
ATOM 793 O O . LEU A 1 104 ? 14.160 0.839 -14.635 1.00 89.62 104 LEU A O 1
ATOM 797 N N . ASP A 1 105 ? 15.798 -0.281 -13.577 1.00 92.25 105 ASP A N 1
ATOM 798 C CA . ASP A 1 105 ? 16.9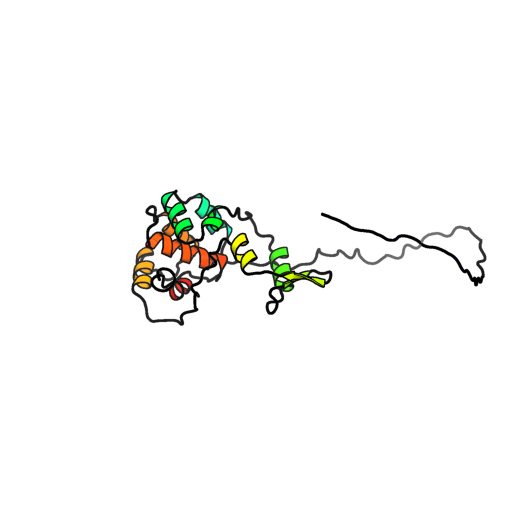31 0.149 -14.411 1.00 92.25 105 ASP A CA 1
ATOM 799 C C . ASP A 1 105 ? 16.838 -0.423 -15.846 1.00 92.25 105 ASP A C 1
ATOM 801 O O . ASP A 1 105 ? 17.357 0.166 -16.788 1.00 92.25 105 ASP A O 1
ATOM 805 N N . ASN A 1 106 ? 16.121 -1.545 -16.016 1.00 93.69 106 ASN A N 1
ATOM 806 C CA . ASN A 1 106 ? 15.913 -2.253 -17.286 1.00 93.69 106 ASN A CA 1
ATOM 807 C C . ASN A 1 106 ? 14.444 -2.225 -17.773 1.00 93.69 106 ASN A C 1
ATOM 809 O O . ASN A 1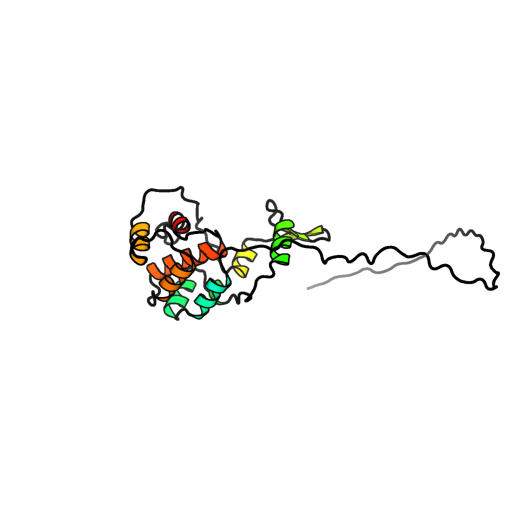 106 ? 14.070 -3.006 -18.650 1.00 93.69 106 ASN A O 1
ATOM 813 N N . PHE A 1 107 ? 13.599 -1.349 -17.217 1.00 94.12 107 PHE A N 1
ATOM 814 C CA . PHE A 1 107 ? 12.206 -1.183 -17.649 1.00 94.12 107 PHE A CA 1
ATOM 815 C C . PHE A 1 107 ? 12.076 -0.104 -18.732 1.00 94.12 107 PHE A C 1
ATOM 817 O O . PHE A 1 107 ? 12.556 1.017 -18.570 1.00 94.12 107 PHE A O 1
ATOM 824 N N . ASP A 1 108 ? 11.387 -0.437 -19.819 1.00 93.00 108 ASP A N 1
ATOM 825 C CA . ASP A 1 108 ? 11.011 0.439 -20.927 1.00 93.00 108 ASP A CA 1
ATOM 826 C C . ASP A 1 108 ? 9.604 1.013 -20.656 1.00 93.00 108 ASP A C 1
ATOM 828 O O . ASP A 1 108 ? 8.606 0.327 -20.892 1.00 93.00 108 ASP A O 1
ATOM 832 N N . PRO A 1 109 ? 9.474 2.260 -20.155 1.00 90.00 109 PRO A N 1
ATOM 833 C CA . PRO A 1 109 ? 8.186 2.828 -19.757 1.00 90.00 109 PRO A CA 1
ATOM 834 C C . PRO A 1 109 ? 7.330 3.302 -20.941 1.00 90.00 109 PRO A C 1
ATOM 836 O O . PRO A 1 109 ? 6.245 3.834 -20.720 1.00 90.00 109 PRO A O 1
ATOM 839 N N . VAL A 1 110 ? 7.820 3.170 -22.180 1.00 90.75 110 VAL A N 1
ATOM 840 C CA . VAL A 1 110 ? 7.055 3.476 -23.400 1.00 90.75 110 VAL A CA 1
ATOM 841 C C . VAL A 1 110 ? 6.384 2.212 -23.930 1.00 90.75 110 VAL A C 1
ATOM 843 O O . VAL A 1 110 ? 5.245 2.277 -24.386 1.00 90.75 110 VAL A O 1
ATOM 846 N N . MET A 1 111 ? 7.075 1.071 -23.840 1.00 91.38 111 MET A N 1
ATOM 847 C CA . MET A 1 111 ? 6.577 -0.230 -24.303 1.00 91.38 111 MET A CA 1
ATOM 848 C C . MET A 1 111 ? 5.999 -1.103 -23.175 1.00 91.38 111 MET A C 1
ATOM 850 O O . MET A 1 111 ? 5.437 -2.149 -23.467 1.00 91.38 111 MET A O 1
ATOM 854 N N . CYS A 1 112 ? 6.139 -0.696 -21.908 1.00 92.75 112 CYS A N 1
ATOM 855 C CA . CYS A 1 112 ? 5.828 -1.491 -20.709 1.00 92.75 112 CYS A CA 1
ATOM 856 C C . CYS A 1 112 ? 6.587 -2.833 -20.623 1.00 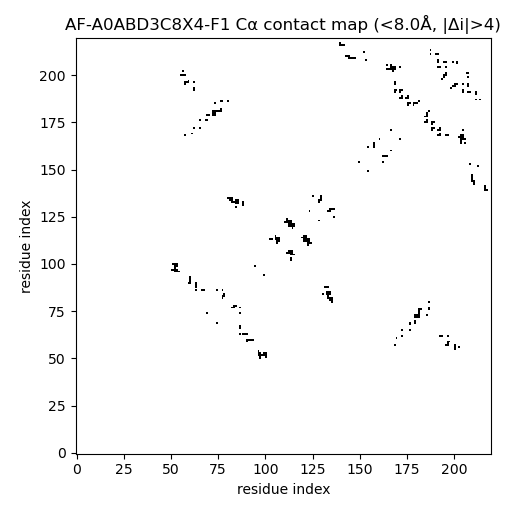92.75 112 CYS A C 1
ATOM 858 O O . CYS A 1 112 ? 6.093 -3.798 -20.043 1.00 92.75 112 CYS A O 1
ATOM 860 N N . ASP A 1 113 ? 7.810 -2.887 -21.157 1.00 95.12 113 ASP A N 1
ATOM 861 C CA . ASP A 1 113 ? 8.635 -4.101 -21.174 1.00 95.12 113 ASP A CA 1
ATOM 862 C C . ASP A 1 113 ? 9.751 -4.051 -20.122 1.00 95.12 113 ASP A C 1
ATOM 864 O O . ASP A 1 113 ? 10.473 -3.062 -20.019 1.00 95.12 113 ASP A O 1
ATOM 868 N N . VAL A 1 114 ? 10.004 -5.155 -19.418 1.00 94.50 114 VAL A N 1
ATOM 869 C CA . VAL A 1 114 ? 11.308 -5.399 -18.777 1.00 94.50 114 VAL A CA 1
ATOM 870 C C . VAL A 1 114 ? 12.241 -6.033 -19.809 1.00 94.50 114 VAL A C 1
ATOM 872 O O . VAL A 1 114 ? 11.951 -7.106 -20.343 1.00 94.50 114 VAL A O 1
ATOM 875 N N . VAL A 1 115 ? 13.377 -5.394 -20.087 1.00 94.31 115 VAL A N 1
ATOM 876 C CA . VAL A 1 115 ? 14.395 -5.902 -21.015 1.00 94.31 115 VAL A CA 1
ATOM 877 C C . VAL A 1 115 ? 15.403 -6.758 -20.246 1.00 94.31 115 VAL A C 1
ATOM 879 O O . VAL A 1 115 ? 16.120 -6.276 -19.377 1.00 94.31 115 VAL A O 1
ATOM 882 N N . LEU A 1 116 ? 15.477 -8.051 -20.551 1.00 93.50 116 LEU A N 1
ATOM 883 C CA . LEU A 1 116 ? 16.448 -8.958 -19.938 1.00 93.50 116 LEU A CA 1
ATOM 884 C C . LEU A 1 116 ? 17.831 -8.811 -20.602 1.00 93.50 116 LEU A C 1
ATOM 886 O O . LEU A 1 116 ? 17.927 -8.494 -21.787 1.00 93.50 116 LEU A O 1
ATOM 890 N N . ASN A 1 117 ? 18.912 -9.142 -19.880 1.00 88.81 117 ASN A N 1
ATOM 891 C CA . ASN A 1 117 ? 20.307 -9.045 -20.366 1.00 88.81 117 ASN A CA 1
ATOM 892 C C . ASN A 1 117 ? 20.595 -9.786 -21.695 1.00 88.81 117 ASN A C 1
ATOM 894 O O . ASN A 1 117 ? 21.624 -9.545 -22.320 1.00 88.81 117 ASN A O 1
ATOM 898 N N . ASN A 1 118 ? 19.731 -10.715 -22.111 1.00 91.56 118 ASN A N 1
ATOM 899 C CA . ASN A 1 118 ? 19.825 -11.466 -23.367 1.00 91.56 118 ASN A CA 1
ATOM 900 C C . ASN A 1 118 ? 18.956 -10.884 -24.506 1.00 91.56 118 ASN A C 1
ATOM 902 O O . ASN A 1 118 ? 18.786 -11.535 -25.533 1.00 91.56 118 ASN A O 1
ATOM 906 N N . GLY A 1 119 ? 18.384 -9.690 -24.323 1.00 89.19 119 GLY A N 1
ATOM 907 C CA . GLY A 1 119 ? 17.531 -9.008 -25.300 1.00 89.19 119 GLY A CA 1
ATOM 908 C C . GLY A 1 119 ? 16.071 -9.473 -25.331 1.00 89.19 119 GLY A C 1
ATOM 909 O O . GLY A 1 119 ? 15.287 -8.928 -26.107 1.00 89.19 119 GLY A O 1
ATOM 910 N N . ILE A 1 120 ? 15.674 -10.447 -24.502 1.00 94.12 120 ILE A N 1
ATOM 911 C CA . ILE A 1 120 ? 14.264 -10.836 -24.363 1.00 94.12 120 ILE A CA 1
ATOM 912 C C . ILE A 1 120 ? 13.499 -9.704 -23.668 1.00 94.12 120 ILE A C 1
ATOM 914 O O . ILE A 1 120 ? 13.915 -9.224 -22.616 1.00 94.12 120 ILE A O 1
ATOM 918 N N . ARG A 1 121 ? 12.360 -9.308 -24.243 1.00 94.31 121 ARG A N 1
ATOM 919 C CA . ARG A 1 121 ? 11.396 -8.381 -23.637 1.00 94.31 121 ARG A CA 1
ATOM 920 C C . ARG A 1 121 ? 10.310 -9.175 -22.912 1.00 94.31 121 ARG A C 1
ATOM 922 O O . ARG A 1 121 ? 9.701 -10.063 -23.505 1.00 94.31 121 ARG A O 1
ATOM 929 N N . LEU A 1 122 ? 10.088 -8.858 -21.640 1.00 93.44 122 LEU A N 1
ATOM 930 C CA . LEU A 1 122 ? 8.955 -9.325 -20.848 1.00 93.44 122 LEU A CA 1
ATOM 931 C C . LEU A 1 122 ? 7.962 -8.169 -20.719 1.00 93.44 122 LEU A C 1
ATOM 933 O O . LEU A 1 122 ? 8.183 -7.260 -19.921 1.00 93.44 122 LEU A O 1
ATOM 937 N N . HIS A 1 123 ? 6.905 -8.205 -21.525 1.00 94.44 123 HIS A N 1
ATOM 938 C CA . HIS A 1 123 ? 5.814 -7.238 -21.452 1.00 94.44 123 HIS A CA 1
ATOM 939 C C . HIS A 1 123 ? 5.063 -7.355 -20.119 1.00 94.44 123 HIS A C 1
ATOM 941 O O . HIS A 1 123 ? 4.972 -8.451 -19.563 1.00 94.44 123 HIS A O 1
ATOM 947 N N . VAL A 1 124 ? 4.536 -6.236 -19.620 1.00 91.31 124 VAL A N 1
ATOM 948 C CA . VAL A 1 124 ? 3.715 -6.164 -18.404 1.00 91.31 124 VAL A CA 1
ATOM 949 C C . VAL A 1 124 ? 2.389 -5.496 -18.752 1.00 91.31 124 VAL A C 1
ATOM 951 O O . VAL A 1 124 ? 2.339 -4.279 -18.941 1.00 91.31 124 VAL A O 1
ATOM 954 N N . ASP A 1 125 ? 1.326 -6.294 -18.829 1.00 89.88 125 ASP A N 1
ATOM 955 C CA . ASP A 1 125 ? -0.007 -5.841 -19.239 1.00 89.88 125 ASP A CA 1
ATOM 956 C C . ASP A 1 125 ? -0.886 -5.448 -18.030 1.00 89.88 125 ASP A C 1
ATOM 958 O O . ASP A 1 125 ? -0.564 -5.736 -16.868 1.00 89.88 125 ASP A O 1
ATOM 962 N N . ASP A 1 126 ? -2.037 -4.815 -18.274 1.00 85.94 126 ASP A N 1
ATOM 963 C CA . ASP A 1 126 ? -2.996 -4.478 -17.212 1.00 85.94 126 ASP A CA 1
ATOM 964 C C . ASP A 1 126 ? -3.531 -5.731 -16.488 1.00 85.94 126 ASP A C 1
ATOM 966 O O . ASP A 1 126 ? -3.734 -5.720 -15.268 1.00 85.94 126 ASP A O 1
ATOM 970 N N . VAL A 1 127 ? -3.628 -6.849 -17.213 1.00 87.12 127 VAL A N 1
ATOM 971 C CA . VAL A 1 127 ? -3.953 -8.190 -16.723 1.00 87.12 127 VAL A CA 1
ATOM 972 C C . VAL A 1 127 ? -2.931 -8.676 -15.690 1.00 87.12 127 VAL A C 1
ATOM 974 O O . VAL A 1 127 ? -3.321 -9.203 -14.643 1.00 87.12 127 VAL A O 1
ATOM 977 N N . ASP A 1 128 ? -1.634 -8.463 -15.925 1.00 87.88 128 ASP A N 1
ATOM 978 C CA . ASP A 1 128 ? -0.581 -8.843 -14.977 1.00 87.88 128 ASP A CA 1
ATOM 979 C C . ASP A 1 128 ? -0.673 -7.997 -13.706 1.00 87.88 128 ASP A C 1
ATOM 981 O O . ASP A 1 128 ? -0.656 -8.525 -12.592 1.00 87.88 128 ASP A O 1
ATOM 985 N N . VAL A 1 129 ? -0.860 -6.682 -13.855 1.00 83.44 129 VAL A N 1
ATOM 986 C CA . VAL A 1 129 ? -1.038 -5.750 -12.729 1.00 83.44 129 VAL A CA 1
ATOM 987 C C . VAL A 1 129 ? -2.273 -6.120 -11.893 1.00 83.44 129 VAL A C 1
ATOM 989 O O . VAL A 1 129 ? -2.206 -6.142 -10.659 1.00 83.44 129 VAL A O 1
ATOM 992 N N . LYS A 1 130 ? -3.383 -6.476 -12.547 1.00 84.75 130 LYS A N 1
ATOM 993 C CA . LYS A 1 130 ? -4.634 -6.946 -11.935 1.00 84.75 130 LYS A CA 1
ATOM 994 C C . LYS A 1 130 ? -4.429 -8.214 -11.103 1.00 84.75 130 LYS A C 1
ATOM 996 O O . LYS A 1 130 ? -4.875 -8.257 -9.955 1.00 84.75 130 LYS A O 1
ATOM 1001 N N . TYR A 1 131 ? -3.731 -9.224 -11.628 1.00 83.62 131 TYR A N 1
ATOM 1002 C CA . TYR A 1 131 ? -3.477 -10.469 -10.893 1.00 83.62 131 TYR A CA 1
ATOM 1003 C C . TYR A 1 131 ? -2.401 -10.330 -9.803 1.00 83.62 131 TYR A C 1
ATOM 1005 O O . TYR A 1 131 ? -2.578 -10.874 -8.713 1.00 83.62 131 TYR A O 1
ATOM 1013 N N . VAL A 1 132 ? -1.317 -9.588 -10.054 1.00 82.94 132 VAL A N 1
ATOM 1014 C CA . VAL A 1 132 ? -0.167 -9.470 -9.135 1.00 82.94 132 VAL A CA 1
ATOM 1015 C C . VAL A 1 132 ? -0.419 -8.484 -7.993 1.00 82.94 132 VAL A C 1
ATOM 1017 O O . VAL A 1 132 ? -0.007 -8.751 -6.866 1.00 82.94 132 VAL A O 1
ATOM 1020 N N . LEU A 1 133 ? -1.094 -7.356 -8.244 1.00 78.75 133 LEU A N 1
ATOM 1021 C CA . LEU A 1 133 ? -1.416 -6.362 -7.208 1.00 78.75 133 LEU A CA 1
ATOM 1022 C C . LEU A 1 133 ? -2.849 -6.479 -6.677 1.00 78.75 133 LEU A C 1
ATOM 1024 O O . LEU A 1 133 ? -3.199 -5.805 -5.709 1.00 78.75 133 LEU A O 1
ATOM 1028 N N . GLY A 1 134 ? -3.685 -7.324 -7.285 1.00 81.31 134 GLY A N 1
ATOM 1029 C CA . GLY A 1 134 ? -5.073 -7.512 -6.874 1.00 81.31 134 GLY A CA 1
ATOM 1030 C C . GLY A 1 134 ? -5.938 -6.258 -7.018 1.00 81.31 134 GLY A C 1
ATOM 1031 O O . GLY A 1 134 ? -6.886 -6.083 -6.249 1.00 81.31 134 GLY A O 1
ATOM 1032 N N . LEU A 1 135 ? -5.579 -5.372 -7.952 1.00 83.44 135 LEU A N 1
ATOM 1033 C CA . LEU A 1 135 ? -6.309 -4.141 -8.241 1.00 83.44 135 LEU A CA 1
ATOM 1034 C C . LEU A 1 135 ? -7.538 -4.448 -9.118 1.00 83.44 135 LEU A C 1
ATOM 1036 O O . LEU A 1 135 ? -7.431 -5.243 -10.053 1.00 83.44 135 LEU A O 1
ATOM 1040 N N . PRO A 1 136 ? -8.699 -3.823 -8.856 1.00 79.19 136 PRO A N 1
ATOM 1041 C CA . PRO A 1 136 ? -9.862 -3.926 -9.721 1.00 79.19 136 PRO A CA 1
ATOM 1042 C C . PRO A 1 136 ? -9.638 -3.144 -11.017 1.00 79.19 136 PRO A C 1
ATOM 1044 O O . PRO A 1 136 ? -9.747 -1.920 -11.047 1.00 79.19 136 PRO A O 1
ATOM 1047 N N . ASP A 1 137 ? -9.373 -3.879 -12.091 1.00 75.12 137 ASP A N 1
ATOM 1048 C CA . ASP A 1 137 ? -9.721 -3.455 -13.447 1.00 75.12 137 ASP A CA 1
ATOM 1049 C C . ASP A 1 137 ? -11.251 -3.292 -13.536 1.00 75.12 137 ASP A C 1
ATOM 1051 O O . ASP A 1 137 ? -12.014 -4.190 -13.159 1.00 75.12 137 ASP A O 1
ATOM 1055 N N . GLY A 1 138 ? -11.680 -2.112 -13.975 1.00 74.56 138 GLY A N 1
ATOM 1056 C CA . GLY A 1 138 ? -13.071 -1.703 -14.075 1.00 74.56 138 GLY A CA 1
ATOM 1057 C C . GLY A 1 138 ? -13.204 -0.437 -14.919 1.00 74.56 138 GLY A C 1
ATOM 1058 O O . GLY A 1 138 ? -12.259 0.330 -15.083 1.00 74.56 138 GLY A O 1
ATOM 1059 N N . THR A 1 139 ? -14.401 -0.195 -15.448 1.00 72.62 139 THR A N 1
ATOM 1060 C CA . THR A 1 139 ? -14.653 0.806 -16.502 1.00 72.62 139 THR A CA 1
ATOM 1061 C C . THR A 1 139 ? -14.501 2.273 -16.082 1.00 72.62 139 THR A C 1
ATOM 1063 O O . THR A 1 139 ? -14.589 3.154 -16.937 1.00 72.62 139 THR A O 1
ATOM 1066 N N . THR A 1 140 ? -14.306 2.572 -14.795 1.00 73.88 140 THR A N 1
ATOM 1067 C CA . THR A 1 140 ? -14.262 3.953 -14.290 1.00 73.88 140 THR A CA 1
ATOM 1068 C C . THR A 1 140 ? -12.829 4.451 -14.133 1.00 73.88 140 THR A C 1
ATOM 1070 O O . THR A 1 140 ? -12.106 4.039 -13.228 1.00 73.88 140 THR A O 1
ATOM 1073 N N . ASN A 1 141 ? -12.437 5.402 -14.983 1.00 71.25 141 ASN A N 1
ATOM 1074 C CA . ASN A 1 141 ? -11.129 6.051 -14.915 1.00 71.25 141 ASN A CA 1
ATOM 1075 C C . ASN A 1 141 ? -10.966 6.866 -13.609 1.00 71.25 141 ASN A C 1
ATOM 1077 O O . ASN A 1 141 ? -11.860 7.616 -13.208 1.00 71.25 141 ASN A O 1
ATOM 1081 N N . ILE A 1 142 ? -9.809 6.732 -12.952 1.00 72.00 142 ILE A N 1
ATOM 1082 C CA . ILE A 1 142 ? -9.469 7.408 -11.692 1.00 72.00 142 ILE A CA 1
ATOM 1083 C C . ILE A 1 142 ? -8.506 8.563 -11.989 1.00 72.00 142 ILE A C 1
ATOM 1085 O O . ILE A 1 142 ? -7.289 8.458 -11.831 1.00 72.00 142 ILE A O 1
ATOM 1089 N N . GLU A 1 143 ? -9.056 9.690 -12.431 1.00 67.19 143 GLU A N 1
ATOM 1090 C CA . GLU A 1 143 ? -8.254 10.846 -12.835 1.00 67.19 143 GLU A CA 1
ATOM 1091 C C . GLU A 1 143 ? -7.556 11.564 -11.667 1.00 67.19 143 GLU A C 1
ATOM 1093 O O . GLU A 1 143 ? -8.091 11.712 -10.560 1.00 67.19 143 GLU A O 1
ATOM 1098 N N . ARG A 1 144 ? -6.372 12.130 -11.947 1.00 65.00 144 ARG A N 1
ATOM 1099 C CA . ARG A 1 144 ? -5.678 13.027 -11.016 1.00 65.00 144 ARG A CA 1
ATOM 1100 C C . ARG A 1 144 ? -6.410 14.358 -10.895 1.00 65.00 144 ARG A C 1
ATOM 1102 O O . ARG A 1 144 ? -6.138 15.292 -11.649 1.00 65.00 144 ARG A O 1
ATOM 1109 N N . ARG A 1 145 ? -7.261 14.500 -9.879 1.00 64.19 145 ARG A N 1
ATOM 1110 C CA . ARG A 1 145 ? -7.822 15.816 -9.551 1.00 64.19 145 ARG A CA 1
ATOM 1111 C C . ARG A 1 145 ? -6.708 16.796 -9.140 1.00 64.19 145 ARG A C 1
ATOM 1113 O O . ARG A 1 145 ? -5.833 16.435 -8.346 1.00 64.19 145 ARG A O 1
ATOM 1120 N N . PRO A 1 146 ? -6.717 18.042 -9.655 1.00 59.50 146 PRO A N 1
ATOM 1121 C CA . PRO A 1 146 ? -5.827 19.090 -9.169 1.00 59.50 146 PRO A CA 1
ATOM 1122 C C . PRO A 1 146 ? -6.143 19.417 -7.702 1.00 59.50 146 PRO A C 1
ATOM 1124 O O . PRO A 1 146 ? -7.201 19.059 -7.183 1.00 59.50 146 PRO A O 1
ATOM 1127 N N . LYS A 1 147 ? -5.229 20.123 -7.022 1.00 58.50 147 LYS A N 1
ATOM 1128 C CA . LYS A 1 147 ? -5.400 20.550 -5.621 1.00 58.50 147 LYS A CA 1
ATOM 1129 C C . LYS A 1 147 ? -6.649 21.428 -5.472 1.00 58.50 147 LYS A C 1
ATOM 1131 O O . LYS A 1 147 ? -6.589 22.630 -5.710 1.00 58.50 147 LYS A O 1
ATOM 1136 N N . CYS A 1 148 ? -7.763 20.818 -5.086 1.00 53.59 148 CYS A N 1
ATOM 1137 C CA . CYS A 1 148 ? -9.031 21.504 -4.878 1.00 53.59 148 CYS A CA 1
ATOM 1138 C C . CYS A 1 148 ? -9.153 22.032 -3.437 1.00 53.59 148 CYS A C 1
ATOM 1140 O O . CYS A 1 148 ? -8.408 21.620 -2.542 1.00 53.59 148 CYS A O 1
ATOM 1142 N N . THR A 1 149 ? -10.097 22.947 -3.225 1.00 52.69 149 THR A N 1
ATOM 1143 C CA . THR A 1 149 ? -10.441 23.534 -1.922 1.00 52.69 149 THR A CA 1
ATOM 1144 C C . THR A 1 149 ? -10.797 22.449 -0.898 1.00 52.69 149 THR A C 1
ATOM 1146 O O . THR A 1 149 ? -11.277 21.377 -1.269 1.00 52.69 149 THR A O 1
ATOM 1149 N N . THR A 1 150 ? -10.561 22.710 0.393 1.00 58.19 150 THR A N 1
ATOM 1150 C CA . THR A 1 150 ? -10.789 21.746 1.481 1.00 58.19 150 THR A CA 1
ATOM 1151 C C . THR A 1 150 ? -12.201 21.155 1.431 1.00 58.19 150 THR A C 1
ATOM 1153 O O . THR A 1 150 ? -13.185 21.844 1.682 1.00 58.19 150 THR A O 1
ATOM 1156 N N . HIS A 1 151 ? -12.297 19.866 1.104 1.00 72.06 151 HIS A N 1
ATOM 1157 C CA . HIS A 1 151 ? -13.559 19.129 1.096 1.00 72.06 151 HIS A CA 1
ATOM 1158 C C . HIS A 1 151 ? -13.900 18.645 2.512 1.00 72.06 151 HIS A C 1
ATOM 1160 O O . HIS A 1 151 ? -12.992 18.277 3.257 1.00 72.06 151 HIS A O 1
ATOM 1166 N N . HIS A 1 152 ? -15.185 18.567 2.870 1.00 80.00 152 HIS A N 1
ATOM 1167 C CA . HIS A 1 152 ? -15.634 18.173 4.217 1.00 80.00 152 HIS A CA 1
ATOM 1168 C C . HIS A 1 152 ? -15.027 16.832 4.691 1.00 80.00 152 HIS A C 1
ATOM 1170 O O . HIS A 1 152 ? -14.574 16.711 5.828 1.00 80.00 152 HIS A O 1
ATOM 1176 N N . LEU A 1 153 ? -14.868 15.864 3.779 1.00 79.00 153 LEU A N 1
ATOM 1177 C CA . LEU A 1 153 ? -14.211 14.576 4.046 1.00 79.00 153 LEU A CA 1
ATOM 1178 C C . LEU A 1 153 ? -12.740 14.695 4.483 1.00 79.00 153 LEU A C 1
ATOM 1180 O O . LEU A 1 153 ? -12.238 13.846 5.222 1.00 79.00 153 LEU A O 1
ATOM 1184 N N . VAL A 1 154 ? -12.034 15.740 4.042 1.00 78.62 154 VAL A N 1
ATOM 1185 C CA . VAL A 1 154 ? -10.657 16.034 4.469 1.00 78.62 154 VAL A CA 1
ATOM 1186 C C . VAL A 1 154 ? -10.651 16.546 5.911 1.00 78.62 154 VAL A C 1
ATOM 1188 O O . VAL A 1 154 ? -9.737 16.224 6.672 1.00 78.62 154 VAL A O 1
ATOM 1191 N N . GLU A 1 155 ? -11.675 17.296 6.314 1.00 81.50 155 GLU A N 1
ATOM 1192 C CA . GLU A 1 155 ? -11.833 17.804 7.679 1.00 81.50 155 GLU A CA 1
ATOM 1193 C C . GLU A 1 155 ? -12.241 16.685 8.645 1.00 81.50 155 GLU A C 1
ATOM 1195 O O . GLU A 1 155 ? -11.575 16.505 9.664 1.00 81.50 155 GLU A O 1
ATOM 1200 N N . GLU A 1 156 ? -13.217 15.844 8.279 1.00 86.62 156 GLU A N 1
ATOM 1201 C CA . GLU A 1 156 ? -13.564 14.618 9.019 1.00 86.62 156 GLU A CA 1
ATOM 1202 C C . GLU A 1 156 ? -12.349 13.697 9.209 1.00 86.62 156 GLU A C 1
ATOM 1204 O O . 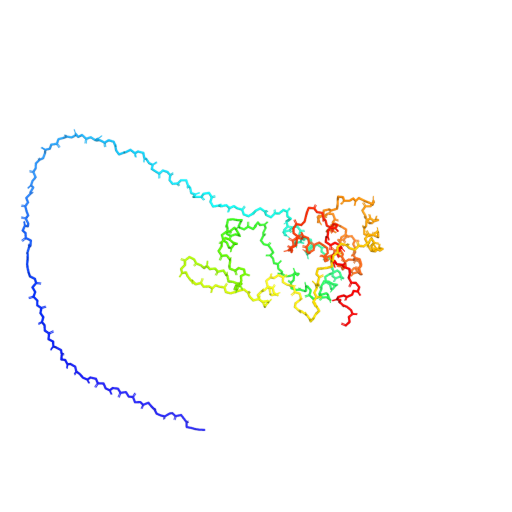GLU A 1 156 ? -12.061 13.247 10.325 1.00 86.62 156 GLU A O 1
ATOM 1209 N N . PHE A 1 157 ? -11.587 13.443 8.137 1.00 86.31 157 PHE A N 1
ATOM 1210 C CA . PHE A 1 157 ? -10.373 12.634 8.219 1.00 86.31 157 PHE A CA 1
ATOM 1211 C C . PHE A 1 157 ? -9.351 13.249 9.179 1.00 86.31 157 PHE A C 1
ATOM 1213 O O . PHE A 1 157 ? -8.763 12.536 9.990 1.00 86.31 157 PHE A O 1
ATOM 1220 N N . ARG A 1 158 ? -9.143 14.570 9.140 1.00 83.69 158 ARG A N 1
ATOM 1221 C CA . ARG A 1 158 ? -8.244 15.250 10.085 1.00 83.69 158 ARG A CA 1
ATOM 1222 C C . ARG A 1 158 ? -8.775 15.201 11.516 1.00 83.69 158 ARG A C 1
ATOM 1224 O O . ARG A 1 158 ? -7.977 15.008 12.434 1.00 83.69 158 ARG A O 1
ATOM 1231 N N . GLY A 1 159 ? -10.090 15.290 11.713 1.00 86.75 159 GLY A N 1
ATOM 1232 C CA . GLY A 1 159 ? -10.755 15.084 13.001 1.00 86.75 159 GLY A CA 1
ATOM 1233 C C . GLY A 1 159 ? -10.431 13.718 13.610 1.00 86.75 159 GLY A C 1
ATOM 1234 O O . GLY A 1 159 ? -10.085 13.636 14.787 1.00 86.75 159 GLY A O 1
ATOM 1235 N N . MET A 1 160 ? -10.388 12.654 12.796 1.00 87.94 160 MET A N 1
ATOM 1236 C CA . MET A 1 160 ? -9.980 11.312 13.246 1.00 87.94 160 MET A CA 1
ATOM 1237 C C . MET A 1 160 ? -8.541 11.214 13.792 1.00 87.94 160 MET A C 1
ATOM 1239 O O . MET A 1 160 ? -8.226 10.209 14.440 1.00 87.94 160 MET A O 1
ATOM 1243 N N . PHE A 1 161 ? -7.689 12.219 13.557 1.00 89.19 161 PHE A N 1
ATOM 1244 C CA . PHE A 1 161 ? -6.302 12.308 14.033 1.00 89.19 161 PHE A CA 1
ATOM 1245 C C . PHE A 1 161 ? -6.017 13.630 14.776 1.00 89.19 161 PHE A C 1
ATOM 1247 O O . PHE A 1 161 ? -4.900 14.155 14.719 1.00 89.19 161 PHE A O 1
ATOM 1254 N N . ASN A 1 162 ? -7.018 14.177 15.473 1.00 86.69 162 ASN A N 1
ATOM 1255 C CA . ASN A 1 162 ? -6.905 15.369 16.324 1.00 86.69 162 ASN A CA 1
ATOM 1256 C C . ASN A 1 162 ? -6.365 16.605 15.564 1.00 86.69 162 ASN A C 1
ATOM 1258 O O . ASN A 1 162 ? -5.522 17.342 16.067 1.00 86.69 162 ASN A O 1
ATOM 1262 N N . GLY A 1 163 ? -6.775 16.791 14.304 1.00 77.44 163 GLY A N 1
ATOM 1263 C CA . GLY A 1 163 ? -6.365 17.912 13.445 1.00 77.44 163 GLY A CA 1
ATOM 1264 C C . GLY A 1 163 ? -4.957 17.805 12.833 1.00 77.44 163 GLY A C 1
ATOM 1265 O O . GLY A 1 163 ? -4.607 18.618 11.970 1.00 77.44 163 GLY A O 1
ATOM 1266 N N . THR A 1 164 ? -4.166 16.803 13.234 1.00 79.44 164 THR A N 1
ATOM 1267 C CA . THR A 1 164 ? -2.743 16.620 12.888 1.00 79.44 164 THR A CA 1
ATOM 1268 C C . THR A 1 164 ? -2.486 16.587 11.375 1.00 79.44 164 THR A C 1
ATOM 1270 O O . THR A 1 164 ? -3.138 15.851 10.643 1.00 79.44 164 THR A O 1
ATOM 1273 N N . THR A 1 165 ? -1.468 17.307 10.889 1.00 72.62 165 THR A N 1
ATOM 1274 C CA . THR A 1 165 ? -1.021 17.258 9.476 1.00 72.62 165 THR A CA 1
ATOM 1275 C C . THR A 1 165 ? -0.058 16.098 9.179 1.00 72.62 165 THR A C 1
ATOM 1277 O O . THR A 1 165 ? -0.014 15.578 8.064 1.00 72.62 165 THR A O 1
ATOM 1280 N N . ALA A 1 166 ? 0.717 15.665 10.178 1.00 78.75 166 ALA A N 1
ATOM 1281 C CA . ALA A 1 166 ? 1.668 14.554 10.107 1.00 78.75 166 ALA A CA 1
ATOM 1282 C C . ALA A 1 166 ? 0.983 13.179 10.285 1.00 78.75 166 ALA A C 1
ATOM 1284 O O . ALA A 1 166 ? 1.176 12.474 11.288 1.00 78.75 166 ALA A O 1
ATOM 1285 N N . ILE A 1 167 ? 0.155 12.808 9.305 1.00 85.06 167 ILE A N 1
ATOM 1286 C CA . ILE A 1 167 ? -0.530 11.510 9.235 1.00 85.06 167 ILE A CA 1
ATOM 1287 C C . ILE A 1 167 ? 0.243 10.583 8.286 1.00 85.06 167 ILE A C 1
ATOM 1289 O O . ILE A 1 167 ? 0.391 10.868 7.097 1.00 85.06 167 ILE A O 1
ATOM 1293 N N . THR A 1 168 ? 0.758 9.482 8.835 1.00 85.00 168 THR A N 1
ATOM 1294 C CA . THR A 1 168 ? 1.563 8.468 8.137 1.00 85.00 168 THR A CA 1
ATOM 1295 C C . THR A 1 168 ? 0.727 7.230 7.814 1.00 85.00 168 THR A C 1
ATOM 1297 O O . THR A 1 168 ? -0.257 6.960 8.503 1.00 85.00 168 THR A O 1
ATOM 1300 N N . ALA A 1 169 ? 1.149 6.428 6.830 1.00 85.00 169 ALA A N 1
ATOM 1301 C CA . ALA A 1 169 ? 0.425 5.220 6.420 1.00 85.00 169 ALA A CA 1
ATOM 1302 C C . ALA A 1 169 ? 0.167 4.256 7.594 1.00 85.00 169 ALA A C 1
ATOM 1304 O O . ALA A 1 169 ? -0.937 3.742 7.734 1.00 85.00 169 ALA A O 1
ATOM 1305 N N . ARG A 1 170 ? 1.129 4.110 8.518 1.00 87.38 170 ARG A N 1
ATOM 1306 C CA . ARG A 1 170 ? 0.953 3.322 9.751 1.00 87.38 170 ARG A CA 1
ATOM 1307 C C . ARG A 1 170 ? -0.190 3.844 10.636 1.00 87.38 170 ARG A C 1
ATOM 1309 O O . ARG A 1 170 ? -0.984 3.041 11.104 1.00 87.38 170 ARG A O 1
ATOM 1316 N N . LYS A 1 171 ? -0.327 5.168 10.822 1.00 89.69 171 LYS A N 1
ATOM 1317 C CA . LYS A 1 171 ? -1.464 5.756 11.564 1.00 89.69 171 LYS A CA 1
ATOM 1318 C C . LYS A 1 171 ? -2.799 5.491 10.856 1.00 89.69 171 LYS A C 1
ATOM 1320 O O . LYS A 1 171 ? -3.789 5.214 11.528 1.00 89.69 171 LYS A O 1
ATOM 1325 N N . VAL A 1 172 ? -2.824 5.555 9.520 1.00 90.88 172 VAL A N 1
ATOM 1326 C CA . VAL A 1 172 ? -4.020 5.232 8.719 1.00 90.88 172 VAL A CA 1
ATOM 1327 C C . VAL A 1 172 ? -4.407 3.763 8.894 1.00 90.88 172 VAL A C 1
ATOM 1329 O O . VAL A 1 172 ? -5.566 3.497 9.184 1.00 90.88 172 VAL A O 1
ATOM 1332 N N . ILE A 1 173 ? -3.447 2.835 8.827 1.00 91.12 173 ILE A N 1
ATOM 1333 C CA . ILE A 1 173 ? -3.658 1.395 9.054 1.00 91.12 173 ILE A CA 1
ATOM 1334 C C . ILE A 1 173 ? -4.201 1.125 10.468 1.00 91.12 173 ILE A C 1
ATOM 1336 O O . ILE A 1 173 ? -5.225 0.462 10.610 1.00 91.12 173 ILE A O 1
ATOM 1340 N N . THR A 1 174 ? -3.611 1.702 11.521 1.00 92.56 174 THR A N 1
ATOM 1341 C CA . THR A 1 174 ? -4.148 1.558 12.890 1.00 92.56 174 THR A CA 1
ATOM 1342 C C . THR A 1 174 ? -5.586 2.086 13.000 1.00 92.56 174 THR A C 1
ATOM 1344 O O . THR A 1 174 ? -6.421 1.478 13.670 1.00 92.56 174 THR A O 1
ATOM 1347 N N . LYS A 1 175 ? -5.920 3.189 12.311 1.00 93.00 175 LYS A N 1
ATOM 1348 C CA . LYS A 1 175 ? -7.298 3.707 12.277 1.00 93.00 175 LYS A CA 1
ATOM 1349 C C . LYS A 1 175 ? -8.237 2.816 11.452 1.00 93.00 175 LYS A C 1
ATOM 1351 O O . LYS A 1 175 ? -9.377 2.628 11.866 1.00 93.00 175 LYS A O 1
ATOM 1356 N N . MET A 1 176 ? -7.771 2.252 10.337 1.00 93.94 176 MET A N 1
ATOM 1357 C CA . MET A 1 176 ? -8.505 1.294 9.502 1.00 93.94 176 MET A CA 1
ATOM 1358 C C . MET A 1 176 ? -8.933 0.078 10.329 1.00 93.94 176 MET A C 1
ATOM 1360 O O . MET A 1 176 ? -10.124 -0.212 10.390 1.00 93.94 176 MET A O 1
ATOM 1364 N N . LEU A 1 177 ? -7.997 -0.555 11.048 1.00 93.62 177 LEU A N 1
ATOM 1365 C CA . LEU A 1 177 ? -8.284 -1.694 11.928 1.00 93.62 177 LEU A CA 1
ATOM 1366 C C . LEU A 1 177 ? -9.338 -1.342 12.995 1.00 93.62 177 LEU A C 1
ATOM 1368 O O . LEU A 1 177 ? -10.267 -2.113 13.216 1.00 93.62 177 LEU A O 1
ATOM 1372 N N . SER A 1 178 ? -9.278 -0.131 13.572 1.00 94.00 178 SER A N 1
ATOM 1373 C CA . SER A 1 178 ? -10.281 0.344 14.547 1.00 94.00 178 SER A CA 1
ATOM 1374 C C . SER A 1 178 ? -11.704 0.529 13.983 1.00 94.00 178 SER A C 1
ATOM 1376 O O . SER A 1 178 ? -12.655 0.660 14.753 1.00 94.00 178 SER A O 1
ATOM 1378 N N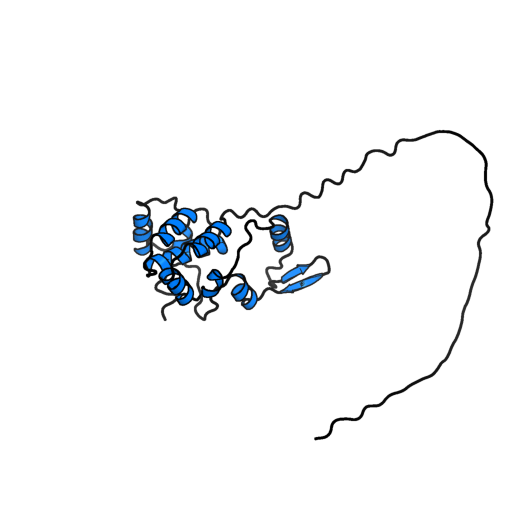 . LYS A 1 179 ? -11.889 0.536 12.654 1.00 93.50 179 LYS A N 1
ATOM 1379 C CA . LYS A 1 179 ? -13.206 0.580 11.995 1.00 93.50 179 LYS A CA 1
ATOM 1380 C C . LYS A 1 179 ? -13.705 -0.835 11.700 1.00 93.50 179 LYS A C 1
ATOM 1382 O O . LYS A 1 179 ? -13.773 -1.269 10.552 1.00 93.50 179 LYS A O 1
ATOM 1387 N N . VAL A 1 180 ? -14.043 -1.551 12.773 1.00 92.56 180 VAL A N 1
ATOM 1388 C CA . VAL A 1 180 ? -14.491 -2.958 12.760 1.00 92.56 180 VAL A CA 1
ATOM 1389 C C . VAL A 1 180 ? -15.804 -3.210 12.010 1.00 92.56 180 VAL A C 1
ATOM 1391 O O . VAL A 1 180 ? -16.136 -4.362 11.755 1.00 92.56 180 VAL A O 1
ATOM 1394 N N . ASP A 1 181 ? -16.545 -2.157 11.654 1.00 90.50 181 ASP A N 1
ATOM 1395 C CA . ASP A 1 181 ? -17.857 -2.236 11.005 1.00 90.50 181 ASP A CA 1
ATOM 1396 C C . ASP A 1 181 ? -17.806 -2.322 9.469 1.00 90.50 181 ASP A C 1
ATOM 1398 O O . ASP A 1 181 ? -18.855 -2.407 8.838 1.00 90.50 181 ASP A O 1
ATOM 1402 N N . GLY A 1 182 ? -16.618 -2.264 8.852 1.00 87.69 182 GLY A N 1
ATOM 1403 C CA . GLY A 1 182 ? -16.433 -2.408 7.398 1.00 87.69 182 GLY A CA 1
ATOM 1404 C C . GLY A 1 182 ? -17.065 -1.302 6.534 1.00 87.69 182 GLY A C 1
ATOM 1405 O O . GLY A 1 182 ? -16.984 -1.354 5.307 1.00 87.69 182 GLY A O 1
ATOM 1406 N N . ARG A 1 183 ? -17.684 -0.281 7.144 1.00 90.25 183 ARG A N 1
ATOM 1407 C CA . ARG A 1 183 ? -18.472 0.746 6.440 1.00 90.25 183 ARG A CA 1
ATOM 1408 C C . ARG A 1 183 ? -17.601 1.770 5.703 1.00 90.25 183 ARG A C 1
ATOM 1410 O O . ARG A 1 183 ? -16.378 1.679 5.656 1.00 90.25 183 ARG A O 1
ATOM 1417 N N . LEU A 1 184 ? -18.246 2.779 5.119 1.00 89.81 184 LEU A N 1
ATOM 1418 C CA . LEU A 1 184 ? -17.652 3.825 4.278 1.00 89.81 184 LEU A CA 1
ATOM 1419 C C . LEU A 1 184 ? -16.322 4.402 4.810 1.00 89.81 184 LEU A C 1
ATOM 1421 O O . LEU A 1 184 ? -15.389 4.598 4.036 1.00 89.81 184 LEU A O 1
ATOM 1425 N N . TRP A 1 185 ? -16.187 4.614 6.125 1.00 89.81 185 TRP A N 1
ATOM 1426 C CA . TRP A 1 185 ? -14.930 5.091 6.716 1.00 89.81 185 TRP A CA 1
ATOM 1427 C C . TRP A 1 185 ? -13.821 4.029 6.811 1.00 89.81 185 TRP A C 1
ATOM 1429 O O . TRP A 1 185 ? -12.657 4.392 6.661 1.00 89.81 185 TRP A O 1
ATOM 1439 N N . PHE A 1 186 ? -14.138 2.739 6.975 1.00 93.44 186 PHE A N 1
ATOM 1440 C CA . PHE A 1 186 ? -13.167 1.655 6.763 1.00 93.44 186 PHE A CA 1
ATOM 1441 C C . PHE A 1 186 ? -12.721 1.621 5.294 1.00 93.44 186 PHE A C 1
ATOM 1443 O O . PHE A 1 186 ? -11.525 1.690 5.028 1.00 93.44 186 PHE A O 1
ATOM 1450 N N . LYS A 1 187 ? -13.673 1.622 4.348 1.00 91.50 187 LYS A N 1
ATOM 1451 C CA . LYS A 1 187 ? -13.411 1.599 2.896 1.00 91.50 187 LYS A CA 1
ATOM 1452 C C . LYS A 1 187 ? -12.502 2.756 2.445 1.00 91.50 187 LYS A C 1
ATOM 1454 O O . LYS A 1 187 ? -11.491 2.532 1.781 1.00 91.50 187 LYS A O 1
ATOM 1459 N N . ARG A 1 188 ? -12.785 3.984 2.902 1.00 89.31 188 ARG A N 1
ATOM 1460 C CA . ARG A 1 188 ? -11.930 5.171 2.695 1.00 89.31 188 ARG A CA 1
ATOM 1461 C C . ARG A 1 188 ? -10.526 4.991 3.291 1.00 89.31 188 ARG A C 1
ATOM 1463 O O . ARG A 1 188 ? -9.541 5.237 2.601 1.00 89.31 188 ARG A O 1
ATOM 1470 N N . LEU A 1 189 ? -10.410 4.548 4.549 1.00 90.88 189 LEU A N 1
ATOM 1471 C CA . LEU A 1 189 ? -9.110 4.351 5.213 1.00 90.88 189 LEU A CA 1
ATOM 1472 C C . LEU A 1 189 ? -8.271 3.243 4.555 1.00 90.88 189 LEU A C 1
ATOM 1474 O O . LEU A 1 189 ? -7.062 3.421 4.413 1.00 90.88 189 LEU A O 1
ATOM 1478 N N . PHE A 1 190 ? -8.904 2.156 4.103 1.00 91.19 190 PHE A N 1
ATOM 1479 C CA . PHE A 1 190 ? -8.270 1.090 3.327 1.00 91.19 190 PHE A CA 1
ATOM 1480 C C . PHE A 1 190 ? -7.663 1.631 2.030 1.00 91.19 190 PHE A C 1
ATOM 1482 O O . PHE A 1 190 ? -6.470 1.446 1.807 1.00 91.19 190 PHE A O 1
ATOM 1489 N N . LEU A 1 191 ? -8.424 2.372 1.214 1.00 88.12 191 LEU A N 1
ATOM 1490 C CA . LEU A 1 191 ? -7.898 2.925 -0.040 1.00 88.12 191 LEU A CA 1
ATOM 1491 C C . LEU A 1 191 ? -6.747 3.912 0.193 1.00 88.12 191 LEU A C 1
ATOM 1493 O O . LEU A 1 191 ? -5.752 3.875 -0.532 1.00 88.12 191 LEU A O 1
ATOM 1497 N N . ILE A 1 192 ? -6.835 4.759 1.225 1.00 87.19 192 ILE A N 1
ATOM 1498 C CA . ILE A 1 192 ? -5.756 5.691 1.591 1.00 87.19 192 ILE A CA 1
ATOM 1499 C C . ILE A 1 192 ? -4.503 4.921 2.031 1.00 87.19 192 ILE A C 1
ATOM 1501 O O . ILE A 1 192 ? -3.394 5.294 1.646 1.00 87.19 192 ILE A O 1
ATOM 1505 N N . ALA A 1 193 ? -4.652 3.849 2.816 1.00 88.25 193 ALA A N 1
ATOM 1506 C CA . ALA A 1 193 ? -3.540 2.992 3.219 1.00 88.25 193 ALA A CA 1
ATOM 1507 C C . ALA A 1 193 ? -2.930 2.249 2.020 1.00 88.25 193 ALA A C 1
ATOM 1509 O O . ALA A 1 193 ? -1.711 2.255 1.863 1.00 88.25 193 ALA A O 1
ATOM 1510 N N . MET A 1 194 ? -3.759 1.660 1.160 1.00 86.94 194 MET A N 1
ATOM 1511 C CA . MET A 1 194 ? -3.345 0.927 -0.033 1.00 86.94 194 MET A CA 1
ATOM 1512 C C . MET A 1 194 ? -2.548 1.823 -0.983 1.00 86.94 194 MET A C 1
ATOM 1514 O O . MET A 1 194 ? -1.362 1.595 -1.191 1.00 86.94 194 MET A O 1
ATOM 1518 N N . THR A 1 195 ? -3.158 2.889 -1.500 1.00 82.25 195 THR A N 1
ATOM 1519 C CA . THR A 1 195 ? -2.518 3.794 -2.473 1.00 82.25 195 THR A CA 1
ATOM 1520 C C . THR A 1 195 ? -1.255 4.467 -1.923 1.00 82.25 195 THR A C 1
ATOM 1522 O O . THR A 1 195 ? -0.290 4.614 -2.667 1.00 82.25 195 THR A O 1
ATOM 1525 N N . SER A 1 196 ? -1.202 4.794 -0.622 1.00 81.75 196 SER A N 1
ATOM 1526 C CA . SER A 1 196 ? 0.001 5.373 0.008 1.00 81.75 196 SER A CA 1
ATOM 1527 C C . SER A 1 196 ? 1.164 4.383 0.170 1.00 81.75 196 SER A C 1
ATOM 1529 O O . SER A 1 196 ? 2.303 4.817 0.342 1.00 81.75 196 SER A O 1
ATOM 1531 N N . ASN A 1 197 ? 0.905 3.070 0.188 1.00 80.38 197 ASN A N 1
ATOM 1532 C CA . ASN A 1 197 ? 1.959 2.050 0.234 1.00 80.38 197 ASN A CA 1
ATOM 1533 C C . ASN A 1 197 ? 2.312 1.540 -1.172 1.00 80.38 197 ASN A C 1
ATOM 1535 O O . ASN A 1 197 ? 3.496 1.423 -1.473 1.00 80.38 197 ASN A O 1
ATOM 1539 N N . LEU A 1 198 ? 1.307 1.253 -2.008 1.00 79.69 198 LEU A N 1
ATOM 1540 C CA . LEU A 1 198 ? 1.461 0.535 -3.277 1.00 79.69 198 LEU A CA 1
ATOM 1541 C C . LEU A 1 198 ? 1.666 1.441 -4.503 1.00 79.69 198 LEU A C 1
ATOM 1543 O O . LEU A 1 198 ? 2.359 1.027 -5.423 1.00 79.69 198 LEU A O 1
ATOM 1547 N N . ILE A 1 199 ? 1.074 2.646 -4.533 1.00 77.06 199 ILE A N 1
ATOM 1548 C CA . ILE A 1 199 ? 1.032 3.501 -5.739 1.00 77.06 199 ILE A CA 1
ATOM 1549 C C . ILE A 1 199 ? 1.895 4.759 -5.564 1.00 77.06 199 ILE A C 1
ATOM 1551 O O . ILE A 1 199 ? 2.972 4.864 -6.142 1.00 77.06 199 ILE A O 1
ATOM 1555 N N . GLU A 1 200 ? 1.466 5.716 -4.736 1.00 68.88 200 GLU A N 1
ATOM 1556 C CA . GLU A 1 200 ? 2.204 6.963 -4.504 1.00 68.88 200 GLU A CA 1
ATOM 1557 C C . GLU A 1 200 ? 2.831 6.966 -3.105 1.00 68.88 200 GLU A C 1
ATOM 1559 O O . GLU A 1 200 ? 2.168 7.176 -2.087 1.00 68.88 200 GLU A O 1
ATOM 1564 N N . CYS A 1 201 ? 4.151 6.767 -3.056 1.00 61.91 201 CYS A N 1
ATOM 1565 C CA . CYS A 1 201 ? 4.931 6.626 -1.824 1.00 61.91 201 CYS A CA 1
ATOM 1566 C C . CYS A 1 201 ? 5.173 7.972 -1.090 1.00 61.91 201 CYS A C 1
ATOM 1568 O O . CYS A 1 201 ? 6.311 8.371 -0.807 1.00 61.91 201 CYS A O 1
ATOM 1570 N N . PHE A 1 202 ? 4.099 8.705 -0.782 1.00 62.84 202 PHE A N 1
ATOM 1571 C CA . PHE A 1 202 ? 4.162 10.026 -0.159 1.00 62.84 202 PHE A CA 1
ATOM 1572 C C . PHE A 1 202 ? 4.681 10.009 1.291 1.00 62.84 202 PHE A C 1
ATOM 1574 O O . PHE A 1 202 ? 4.412 9.070 2.043 1.00 62.84 202 PHE A O 1
ATOM 1581 N N . PRO A 1 203 ? 5.304 11.113 1.761 1.00 56.78 203 PRO A N 1
ATOM 1582 C CA . PRO A 1 203 ? 5.669 11.282 3.172 1.00 56.78 203 PRO A CA 1
ATOM 1583 C C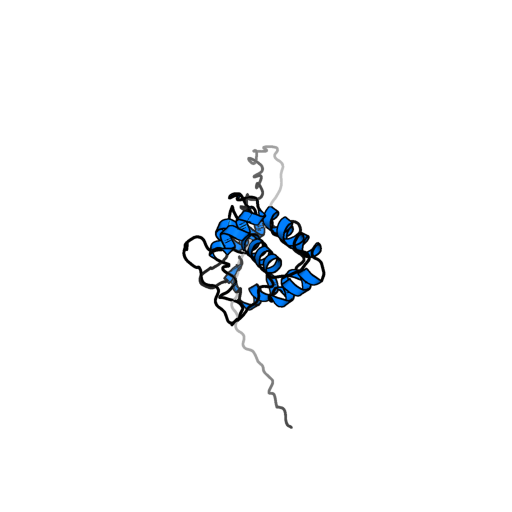 . PRO A 1 203 ? 4.466 11.454 4.120 1.00 56.78 203 PRO A C 1
ATOM 1585 O O . PRO A 1 203 ? 4.636 11.397 5.337 1.00 56.78 203 PRO A O 1
ATOM 1588 N N . ARG A 1 204 ? 3.274 11.770 3.589 1.00 67.44 204 ARG A N 1
ATOM 1589 C CA . ARG A 1 204 ? 2.050 12.083 4.349 1.00 67.44 204 ARG A CA 1
ATOM 1590 C C . ARG A 1 204 ? 0.824 11.631 3.554 1.00 67.44 204 ARG A C 1
ATOM 1592 O O . ARG A 1 204 ? 0.632 12.103 2.435 1.00 67.44 204 ARG A O 1
ATOM 1599 N N . CYS A 1 205 ? -0.058 10.836 4.158 1.00 61.78 205 CYS A N 1
ATOM 1600 C CA . CYS A 1 205 ? -1.294 10.345 3.520 1.00 61.78 205 CYS A CA 1
ATOM 1601 C C . CYS A 1 205 ? -2.338 11.445 3.236 1.00 61.78 205 CYS A C 1
ATOM 1603 O O . CYS A 1 205 ? -3.373 11.194 2.631 1.00 61.78 205 CYS A O 1
ATOM 1605 N N . PHE A 1 206 ? -2.066 12.677 3.671 1.00 59.53 206 PHE A N 1
ATOM 1606 C CA . PHE A 1 206 ? -2.854 13.861 3.339 1.00 59.53 206 PHE A CA 1
ATOM 1607 C C . PHE A 1 206 ? -2.853 14.170 1.832 1.00 59.53 206 PHE A C 1
ATOM 1609 O O . PHE A 1 206 ? -3.869 14.613 1.314 1.00 59.53 206 PHE A O 1
ATOM 1616 N N . ALA A 1 207 ? -1.753 13.905 1.114 1.00 58.56 207 ALA A N 1
ATOM 1617 C CA . ALA A 1 207 ? -1.707 14.090 -0.341 1.00 58.56 207 ALA A CA 1
ATOM 1618 C C . ALA A 1 207 ? -2.669 13.126 -1.063 1.00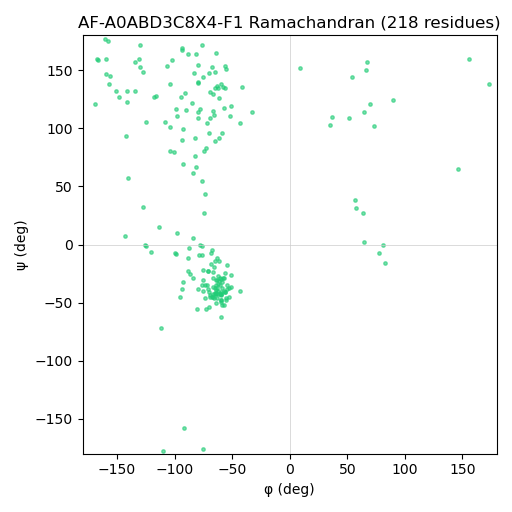 58.56 207 ALA A C 1
ATOM 1620 O O . ALA A 1 207 ? -3.425 13.530 -1.943 1.00 58.56 207 ALA A O 1
ATOM 1621 N N . THR A 1 208 ? -2.709 11.878 -0.600 1.00 59.53 208 THR A N 1
ATOM 1622 C CA . THR A 1 208 ? -3.563 10.785 -1.078 1.00 59.53 208 THR A CA 1
ATOM 1623 C C . THR A 1 208 ? -5.068 11.101 -1.020 1.00 59.53 208 THR A C 1
ATOM 1625 O O . THR A 1 208 ? -5.845 10.612 -1.834 1.00 59.53 208 THR A O 1
ATOM 1628 N N . LEU A 1 209 ? -5.502 11.957 -0.090 1.00 58.72 209 LEU A N 1
ATOM 1629 C CA . LEU A 1 209 ? -6.911 12.343 0.072 1.00 58.72 209 LEU A CA 1
ATOM 1630 C C . LEU A 1 209 ? -7.433 13.331 -0.972 1.00 58.72 209 LEU A C 1
ATOM 1632 O O . LEU A 1 209 ? -8.640 13.381 -1.188 1.00 58.72 209 LEU A O 1
ATOM 1636 N N . PHE A 1 210 ? -6.558 14.091 -1.637 1.00 56.75 210 PHE A N 1
ATOM 1637 C CA . PHE A 1 210 ? -6.977 14.941 -2.758 1.00 56.75 210 PHE A CA 1
ATOM 1638 C C . PHE A 1 210 ? -7.337 14.116 -4.002 1.00 56.75 210 PHE A C 1
ATOM 1640 O O . PHE A 1 210 ? -8.116 14.576 -4.831 1.00 56.75 210 PHE A O 1
ATOM 1647 N N . TRP A 1 211 ? -6.811 12.890 -4.100 1.00 54.12 211 TRP A N 1
ATOM 1648 C CA . TRP A 1 211 ? -7.179 11.920 -5.129 1.00 54.12 211 TRP A CA 1
ATOM 1649 C C . TRP A 1 211 ? -8.483 11.190 -4.789 1.00 54.12 211 TRP A C 1
ATOM 1651 O O . TRP A 1 211 ? -9.425 11.202 -5.576 1.00 54.12 211 TRP A O 1
ATOM 1661 N N . ILE A 1 212 ? -8.554 10.558 -3.610 1.00 55.34 212 ILE A N 1
ATOM 1662 C CA . ILE A 1 212 ? -9.644 9.632 -3.251 1.00 55.34 212 ILE A CA 1
ATOM 1663 C C . ILE A 1 212 ? -10.864 10.402 -2.719 1.00 55.34 212 ILE A C 1
ATOM 1665 O O . ILE A 1 212 ? -11.309 10.210 -1.583 1.00 55.34 212 ILE A O 1
ATOM 1669 N N . ASN A 1 213 ? -11.447 11.267 -3.552 1.00 52.28 213 ASN A N 1
ATOM 1670 C CA . ASN A 1 213 ? -12.756 11.855 -3.274 1.00 52.28 213 ASN A CA 1
ATOM 1671 C C . ASN A 1 213 ? -13.858 10.857 -3.695 1.00 52.28 213 ASN A C 1
ATOM 1673 O O . ASN A 1 213 ? -14.459 10.947 -4.766 1.00 52.28 213 ASN A O 1
ATOM 1677 N N . TYR A 1 214 ? -14.020 9.844 -2.836 1.00 47.91 214 TYR A N 1
ATOM 1678 C CA . TYR A 1 214 ? -14.637 8.528 -3.072 1.00 47.91 214 TYR A CA 1
ATOM 1679 C C . TYR A 1 214 ? -16.034 8.529 -3.724 1.00 47.91 214 TYR A C 1
ATOM 1681 O O . TYR A 1 214 ? -16.399 7.567 -4.389 1.00 47.91 214 TYR A O 1
ATOM 1689 N N . GLU A 1 215 ? -16.809 9.599 -3.560 1.00 44.47 215 GLU A N 1
ATOM 1690 C CA . GLU A 1 215 ? -18.238 9.662 -3.909 1.00 44.47 215 GLU A CA 1
ATOM 1691 C C . GLU A 1 215 ? -18.530 9.805 -5.414 1.00 44.47 215 GLU A C 1
ATOM 1693 O O . GLU A 1 215 ? -19.691 9.825 -5.800 1.00 44.47 215 GLU A O 1
ATOM 1698 N N . THR A 1 216 ? -17.507 9.893 -6.276 1.00 45.38 216 THR A N 1
ATOM 1699 C CA . THR A 1 216 ? -17.698 10.171 -7.721 1.00 45.38 216 THR A CA 1
ATOM 1700 C C . THR A 1 216 ? -17.084 9.153 -8.691 1.00 45.38 216 THR A C 1
ATOM 1702 O O . THR A 1 216 ? -17.243 9.323 -9.894 1.00 45.38 216 THR A O 1
ATOM 1705 N N . CYS A 1 217 ? -16.408 8.102 -8.206 1.00 42.66 217 CYS A N 1
ATOM 1706 C CA . CYS A 1 217 ? -15.652 7.168 -9.067 1.00 42.66 217 CYS A CA 1
ATOM 1707 C C . CYS A 1 217 ? -16.021 5.678 -8.908 1.00 42.66 217 CYS A C 1
ATOM 1709 O O . CYS A 1 217 ? -15.424 4.847 -9.579 1.00 42.66 217 CYS A O 1
ATOM 1711 N N . TRP A 1 218 ? -16.963 5.323 -8.023 1.00 42.72 218 TRP A N 1
ATOM 1712 C CA . TRP A 1 218 ? -17.278 3.915 -7.700 1.00 42.72 218 TRP A CA 1
ATOM 1713 C C . TRP A 1 218 ? -18.774 3.620 -7.458 1.00 42.72 218 TRP A C 1
ATOM 1715 O O . TRP A 1 218 ? -19.110 2.521 -7.028 1.00 42.72 218 TRP A O 1
ATOM 1725 N N . TYR A 1 219 ? -19.664 4.590 -7.698 1.00 31.62 219 TYR A N 1
ATOM 1726 C CA . TYR A 1 219 ? -21.122 4.463 -7.515 1.00 31.62 219 TYR A CA 1
ATOM 1727 C C . TYR A 1 219 ? -21.891 5.180 -8.643 1.00 31.62 219 TYR A C 1
ATOM 1729 O O . TYR A 1 219 ? -22.682 6.085 -8.389 1.00 31.62 219 TYR A O 1
ATOM 1737 N N . ASN A 1 220 ? -21.620 4.773 -9.885 1.00 35.25 220 ASN A N 1
ATOM 1738 C CA . ASN A 1 220 ? -22.491 4.925 -11.056 1.00 35.25 220 ASN A CA 1
ATOM 1739 C C . ASN A 1 220 ? -22.530 3.568 -11.765 1.00 35.25 220 ASN A C 1
ATOM 1741 O O . ASN A 1 220 ? -21.442 2.949 -11.814 1.00 35.25 220 ASN A O 1
#

Solvent-accessible surface area (backbone atoms only — not comparable to full-atom values): 14301 Å² total; per-residue (Å²): 137,88,80,86,86,88,89,79,87,80,89,81,92,84,89,88,88,88,90,79,88,89,83,87,86,85,90,91,84,88,82,92,84,81,91,82,84,79,77,82,80,71,87,81,74,76,70,79,72,85,68,61,61,51,78,76,88,43,63,55,45,65,53,50,55,51,62,72,72,54,52,72,55,34,51,46,42,38,37,77,68,45,34,47,50,51,71,70,58,81,66,60,90,67,75,64,28,47,60,59,27,52,51,60,76,34,45,39,87,88,77,40,22,38,51,43,99,84,72,51,69,47,71,62,52,72,66,52,50,29,70,75,63,13,48,62,85,65,96,57,80,85,68,85,56,69,95,68,79,92,47,71,69,59,53,54,55,24,55,79,54,77,64,52,76,91,39,38,53,68,60,37,45,58,53,25,63,70,36,68,78,24,44,73,70,21,52,53,30,46,52,47,31,46,41,34,41,76,68,51,70,59,93,32,46,64,65,52,52,58,55,64,61,66,87,77,64,79,81,129

Sequence (220 aa):
MVSPPQKKAGTTTGETSAVLGVSEPNVVAPSTGAEERENLPVDVKVEPDALPSLRSRNSWAALFQSLKDINDVQRNAVREMGFGLLLYLDAPKELPTKLCYWLLDNFDPVMCDVVLNNGIRLHVDDVDVKYVLGLPDGTTNIERRPKCTTHHLVEEFRGMFNGTTAITARKVITKMLSKVDGRLWFKRLFLIAMTSNLIECFPRCFATLFWINYETCWYN

Foldseek 3Di:
DDDDDDDDDDDDDDDDDDDDDDDDDDDDDDDDDDDDDDDPDDDPPPPPDPQDFDDQPFDPVLLLVLLVVADPLLLVLCVVQQLNLSSVDPDPPDDPRSVVSQQVVQADPVQCWRQDPVRDTDHDDPVNCCNNNVDDDDDFDQDDDDDDDDDVVLVVVCVLVVVDQQADLSNLSVVLRVPNNSDPSNSLSSQLSSCCRPPPVDSTSSVVVSRPPPPPGRDD

Radius of gyration: 31.82 Å; Cα contacts (8 Å, |Δi|>4): 193; chains: 1; bounding box: 90×63×71 Å

pLDDT: mean 70.06, std 22.94, range [25.5, 95.81]

Organism: NCBI:txid1961234

Secondary structure (DSSP, 8-state):
--------------------------------------------------------SS-HHHHHHHTTS--HHHHHHHHHTTTTTTTT----SS--HHHHHHHHHTEETTTTEEE-TTS-EEE--HHHHHHHH-----S---------S--HHHHHHHHTTTT-S---HHHHHHHHHH-TT-SHHHHHHHHHHHHHHHT---SSTTTHHHH--GGGSS--

Nearest PDB structures (foldseek):
  7uui-assembly1_m  TM=1.939E-01  e=5.655E+00  Saccharomyces cerevisiae BY4741

Mean predicted aligned error: 15.65 Å